Protein AF-0000000078654605 (afdb_homodimer)

Sequence (364 aa):
MDISEKHKMLTGQLYRATCPELQAEQIANKHWMQRYNDSADLLNEQRHAMLVEHFARVGPGAVIRPPFYCDYGYNIEIGANVFINFNCVILDICSVSIGDDCQIGPAVQIYGADHPRDPVVRRSGLESGKPVKIGRNVWIGGGAIILPGVTVGDDAIIGAGSVVTRDVPAGATVMGNPARAQMDISEKHKMLTGQLYRATCPELQAEQIANKHWMQRYNDSADLLNEQRHAMLVEHFARVGPGAVIRPPFYCDYGYNIEIGANVFINFNCVILDICSVSIGDDCQIGPAVQIYGADHPRDPVVRRSGLESGKPVKIGRNVWIGGGAIILPGVTVGDDAIIGAGSVVTRDVPAGATVMGNPARAQ

Radius of gyration: 20.76 Å; Cα contacts (8 Å, |Δi|>4): 998; chains: 2; bounding box: 46×70×50 Å

Foldseek 3Di:
DPQALLNCLAVFHWHACPPPVNVVLQVVQVVLLVVLQPPPVDDQVVSQVSLCVFECEEADQEGADDDEEERHRPQEYEYHNEYHYYQEYEHCSYHEYAYEQEYHEYNEYEYQKAADPPPVRRVVRIIGGAYEAEYYNEYEAALEYEYTNEYEADCEYEYHNEYDDHYHYHNFYWYDDPTDTD/DPQALLNCLAVFHWHACPDPVNVVQQVVQVVLLVVLQPVPVDDQVVSQVSLCVFECEEADQEGADDNEEERHRPQEYEYHNEYHYYQEYEHCSYHEYAYEQEYHEAHEYEYQWAADPPPVRRVVRIIGGAYEAEYYNEYEAALEYEYTNEYEADCEYEDHNEYDDHYHYHNFYWYDDPTDTD

InterPro domains:
  IPR001451 Hexapeptide repeat [PF00132] (132-166)
  IPR001451 Hexapeptide repeat [PF14602] (76-105)
  IPR011004 Trimeric LpxA-like superfamily [SSF51161] (5-181)
  IPR018357 Hexapeptide transferase, conserved site [PS00101] (140-168)
  IPR024688 Maltose/galactoside acetyltransferase domain [PF12464] (8-59)
  IPR024688 Maltose/galactoside acetyltransferase domain [SM01266] (6-60)
  IPR051159 Hexapeptide-repeat containing acetyltransferases [PTHR23416] (4-180)

Structure (mmCIF, N/CA/C/O backbone):
data_AF-0000000078654605-model_v1
#
loop_
_entity.id
_entity.type
_entity.pdbx_description
1 polymer 'Nodulation protein L'
#
loop_
_atom_site.group_PDB
_atom_site.id
_atom_site.type_symbol
_atom_site.label_atom_id
_atom_site.label_alt_id
_atom_site.label_comp_id
_atom_site.label_asym_id
_atom_site.label_entity_id
_atom_site.label_seq_id
_atom_site.pdbx_PDB_ins_code
_atom_site.Cartn_x
_atom_site.Cartn_y
_atom_site.Cartn_z
_atom_site.occupancy
_atom_site.B_iso_or_equiv
_atom_site.auth_seq_id
_atom_site.auth_comp_id
_atom_site.auth_asym_id
_atom_site.auth_atom_id
_atom_site.pdbx_PDB_model_num
ATOM 1 N N . MET A 1 1 ? 8.867 40.156 14.641 1 52.12 1 MET A N 1
ATOM 2 C CA . MET A 1 1 ? 9.055 39.594 13.289 1 52.12 1 MET A CA 1
ATOM 3 C C . MET A 1 1 ? 7.984 38.562 12.969 1 52.12 1 MET A C 1
ATOM 5 O O . MET A 1 1 ? 7.625 37.75 13.82 1 52.12 1 MET A O 1
ATOM 9 N N . ASP A 1 2 ? 7.094 38.781 11.906 1 75.25 2 ASP A N 1
ATOM 10 C CA . ASP A 1 2 ? 5.902 38 11.625 1 75.25 2 ASP A CA 1
ATOM 11 C C . ASP A 1 2 ? 6.258 36.531 11.391 1 75.25 2 ASP A C 1
ATOM 13 O O . ASP A 1 2 ? 7.285 36.219 10.773 1 75.25 2 ASP A O 1
ATOM 17 N N . ILE A 1 3 ? 5.781 35.719 12.25 1 90.44 3 ILE A N 1
ATOM 18 C CA . ILE A 1 3 ? 6.055 34.281 12.18 1 90.44 3 ILE A CA 1
ATOM 19 C C . ILE A 1 3 ? 5.758 33.781 10.766 1 90.44 3 ILE A C 1
ATOM 21 O O . ILE A 1 3 ? 4.742 34.156 10.172 1 90.44 3 ILE A O 1
ATOM 25 N N . SER A 1 4 ? 6.719 33.188 10.086 1 95.25 4 SER A N 1
ATOM 26 C CA . SER A 1 4 ? 6.594 32.719 8.711 1 95.25 4 SER A CA 1
ATOM 27 C C . SER A 1 4 ? 5.484 31.688 8.586 1 95.25 4 SER A C 1
ATOM 29 O O . SER A 1 4 ? 5.102 31.047 9.57 1 95.25 4 SER A O 1
ATOM 31 N N . GLU A 1 5 ? 4.883 31.578 7.367 1 96.94 5 GLU A N 1
ATOM 32 C CA . GLU A 1 5 ? 3.887 30.547 7.109 1 96.94 5 GLU A CA 1
ATOM 33 C C . GLU A 1 5 ? 4.449 29.156 7.383 1 96.94 5 GLU A C 1
ATOM 35 O O . GLU A 1 5 ? 3.742 28.281 7.891 1 96.94 5 GLU A O 1
ATOM 40 N N . LYS A 1 6 ? 5.68 28.984 7.055 1 96.88 6 LYS A N 1
ATOM 41 C CA . LYS A 1 6 ? 6.316 27.703 7.324 1 96.88 6 LYS A CA 1
ATOM 42 C C . LYS A 1 6 ? 6.348 27.406 8.82 1 96.88 6 LYS A C 1
ATOM 44 O O . LYS A 1 6 ? 6.086 26.281 9.242 1 96.88 6 LYS A O 1
ATOM 49 N N . HIS A 1 7 ? 6.762 28.344 9.57 1 96.94 7 HIS A N 1
ATOM 50 C CA . HIS A 1 7 ? 6.777 28.156 11.023 1 96.94 7 HIS A CA 1
ATOM 51 C C . HIS A 1 7 ? 5.391 27.797 11.547 1 96.94 7 HIS A C 1
ATOM 53 O O . HIS A 1 7 ? 5.25 26.906 12.391 1 96.94 7 HIS A O 1
ATOM 59 N N . LYS A 1 8 ? 4.391 28.547 11.047 1 97.12 8 LYS A N 1
ATOM 60 C CA . LYS A 1 8 ? 3.016 28.219 11.422 1 97.12 8 LYS A CA 1
ATOM 61 C C . LYS A 1 8 ? 2.67 26.781 11.055 1 97.12 8 LYS A C 1
ATOM 63 O O . LYS A 1 8 ? 2.109 26.047 11.875 1 97.12 8 LYS A O 1
ATOM 68 N N . MET A 1 9 ? 2.986 26.344 9.82 1 97.12 9 MET A N 1
ATOM 69 C CA . MET A 1 9 ? 2.74 24.984 9.336 1 97.12 9 MET A CA 1
ATOM 70 C C . MET A 1 9 ? 3.367 23.953 10.273 1 97.12 9 MET A C 1
ATOM 72 O O . MET A 1 9 ? 2.678 23.062 10.773 1 97.12 9 MET A O 1
ATOM 76 N N . LEU A 1 10 ? 4.621 24.156 10.648 1 96.69 10 LEU A N 1
ATOM 77 C CA . LEU A 1 10 ? 5.406 23.172 11.383 1 96.69 10 LEU A CA 1
ATOM 78 C C . LEU A 1 10 ? 4.934 23.078 12.828 1 96.69 10 LEU A C 1
ATOM 80 O O . LEU A 1 10 ? 5.117 22.031 13.477 1 96.69 10 LEU A O 1
ATOM 84 N N . THR A 1 11 ? 4.285 24.125 13.305 1 96.12 11 THR A N 1
ATOM 85 C CA . THR A 1 11 ? 3.854 24.141 14.695 1 96.12 11 THR A CA 1
ATOM 86 C C . THR A 1 11 ? 2.355 23.875 14.797 1 96.12 11 THR A C 1
ATOM 88 O O . THR A 1 11 ? 1.768 24.016 15.875 1 96.12 11 THR A O 1
ATOM 91 N N . GLY A 1 12 ? 1.718 23.547 13.703 1 96.12 12 GLY A N 1
ATOM 92 C CA . GLY A 1 12 ? 0.328 23.125 13.703 1 96.12 12 GLY A CA 1
ATOM 93 C C . GLY A 1 12 ? -0.653 24.281 13.688 1 96.12 12 GLY A C 1
ATOM 94 O O . GLY A 1 12 ? -1.857 24.078 13.859 1 96.12 12 GLY A O 1
ATOM 95 N N . GLN A 1 13 ? -0.145 25.469 13.555 1 96.44 13 GLN A N 1
ATOM 96 C CA . GLN A 1 13 ? -1.004 26.641 13.438 1 96.44 13 GLN A CA 1
ATOM 97 C C . GLN A 1 13 ? -1.609 26.734 12.039 1 96.44 13 GLN A C 1
ATOM 99 O O . GLN A 1 13 ? -1.126 26.094 11.102 1 96.44 13 GLN A O 1
ATOM 104 N N . LEU A 1 14 ? -2.693 27.562 11.977 1 97.25 14 LEU A N 1
ATOM 105 C CA . LEU A 1 14 ? -3.242 27.844 10.648 1 97.25 14 LEU A CA 1
ATOM 106 C C . LEU A 1 14 ? -2.209 28.547 9.773 1 97.25 14 LEU A C 1
ATOM 108 O O . LEU A 1 14 ? -1.525 29.469 10.219 1 97.25 14 LEU A O 1
ATOM 112 N N . TYR A 1 15 ? -2.053 28.141 8.562 1 97.38 15 TYR A N 1
ATOM 113 C CA . TYR A 1 15 ? -1.061 28.672 7.645 1 97.38 15 TYR A CA 1
ATOM 114 C C . TYR A 1 15 ? -1.606 28.734 6.223 1 97.38 15 TYR A C 1
ATOM 116 O O . TYR A 1 15 ? -2.643 28.125 5.926 1 97.38 15 TYR A O 1
ATOM 124 N N . ARG A 1 16 ? -1.01 29.516 5.391 1 96.94 16 ARG A N 1
ATOM 125 C CA . ARG A 1 16 ? -1.331 29.594 3.967 1 96.94 16 ARG A CA 1
ATOM 126 C C . ARG A 1 16 ? -0.31 28.828 3.131 1 96.94 16 ARG A C 1
ATOM 128 O O . ARG A 1 16 ? 0.831 29.281 2.98 1 96.94 16 ARG A O 1
ATOM 135 N N . ALA A 1 17 ? -0.756 27.766 2.514 1 95.62 17 ALA A N 1
ATOM 136 C CA . ALA A 1 17 ? 0.127 26.891 1.761 1 95.62 17 ALA A CA 1
ATOM 137 C C . ALA A 1 17 ? 0.568 27.531 0.451 1 95.62 17 ALA A C 1
ATOM 139 O O . ALA A 1 17 ? 1.529 27.078 -0.178 1 95.62 17 ALA A O 1
ATOM 140 N N . THR A 1 18 ? -0.056 28.547 0.037 1 96.19 18 THR A N 1
ATOM 141 C CA . THR A 1 18 ? 0.189 29.141 -1.267 1 96.19 18 THR A CA 1
ATOM 142 C C . THR A 1 18 ? 1.311 30.172 -1.18 1 96.19 18 THR A C 1
ATOM 144 O O . THR A 1 18 ? 1.661 30.812 -2.18 1 96.19 18 THR A O 1
ATOM 147 N N . CYS A 1 19 ? 1.866 30.453 0.047 1 95.75 19 CYS A N 1
ATOM 148 C CA . CYS A 1 19 ? 2.971 31.391 0.141 1 95.75 19 CYS A CA 1
ATOM 149 C C . CYS A 1 19 ? 4.152 30.938 -0.708 1 95.75 19 CYS A C 1
ATOM 151 O O . CYS A 1 19 ? 4.375 29.75 -0.879 1 95.75 19 CYS A O 1
ATOM 153 N N . PRO A 1 20 ? 4.918 31.828 -1.236 1 97.12 20 PRO A N 1
ATOM 154 C CA . PRO A 1 20 ? 5.988 31.5 -2.18 1 97.12 20 PRO A CA 1
ATOM 155 C C . PRO A 1 20 ? 6.988 30.5 -1.617 1 97.12 20 PRO A C 1
ATOM 157 O O . PRO A 1 20 ? 7.438 29.594 -2.338 1 97.12 20 PRO A O 1
ATOM 160 N N . GLU A 1 21 ? 7.305 30.656 -0.367 1 97.06 21 GLU A N 1
ATOM 161 C CA . GLU A 1 21 ? 8.273 29.75 0.252 1 97.06 21 GLU A CA 1
ATOM 162 C C . GLU A 1 21 ? 7.785 28.297 0.202 1 97.06 21 GLU A C 1
ATOM 164 O O . GLU A 1 21 ? 8.508 27.406 -0.257 1 97.06 21 GLU A O 1
ATOM 169 N N . LEU A 1 22 ? 6.629 28.047 0.659 1 97.62 22 LEU A N 1
ATOM 170 C CA . LEU A 1 22 ? 6.082 26.703 0.704 1 97.62 22 LEU A CA 1
ATOM 171 C C . LEU A 1 22 ? 5.828 26.172 -0.704 1 97.62 22 LEU A C 1
ATOM 173 O O . LEU A 1 22 ? 6.008 24.984 -0.965 1 97.62 22 LEU A O 1
ATOM 177 N N . GLN A 1 23 ? 5.398 27 -1.634 1 97.75 23 GLN A N 1
ATOM 178 C CA . GLN A 1 23 ? 5.219 26.594 -3.021 1 97.75 23 GLN A CA 1
ATOM 179 C C . GLN A 1 23 ? 6.539 26.125 -3.631 1 97.75 23 GLN A C 1
ATOM 181 O O . GLN A 1 23 ? 6.582 25.125 -4.348 1 97.75 23 GLN A O 1
ATOM 186 N N . ALA A 1 24 ? 7.574 26.906 -3.387 1 98.19 24 ALA A N 1
ATOM 187 C CA . ALA A 1 24 ? 8.891 26.531 -3.891 1 98.19 24 ALA A CA 1
ATOM 188 C C . ALA A 1 24 ? 9.328 25.172 -3.34 1 98.19 24 ALA A C 1
ATOM 190 O O . ALA A 1 24 ? 9.914 24.359 -4.062 1 98.19 24 ALA A O 1
ATOM 191 N N . GLU A 1 25 ? 9.102 24.922 -2.082 1 98.06 25 GLU A N 1
ATOM 192 C CA . GLU A 1 25 ? 9.484 23.672 -1.442 1 98.06 25 GLU A CA 1
ATOM 193 C C . GLU A 1 25 ? 8.664 22.5 -1.988 1 98.06 25 GLU A C 1
ATOM 195 O O . GLU A 1 25 ? 9.18 21.391 -2.145 1 98.06 25 GLU A O 1
ATOM 200 N N . GLN A 1 26 ? 7.41 22.719 -2.316 1 97.81 26 GLN A N 1
ATOM 201 C CA . GLN A 1 26 ? 6.566 21.688 -2.916 1 97.81 26 GLN A CA 1
ATOM 202 C C . GLN A 1 26 ? 7.027 21.359 -4.332 1 97.81 26 GLN A C 1
ATOM 204 O O . GLN A 1 26 ? 6.965 20.203 -4.758 1 97.81 26 GLN A O 1
ATOM 209 N N . ILE A 1 27 ? 7.41 22.344 -5.094 1 98.06 27 ILE A N 1
ATOM 210 C CA . ILE A 1 27 ? 7.941 22.125 -6.434 1 98.06 27 ILE A CA 1
ATOM 211 C C . ILE A 1 27 ? 9.211 21.281 -6.352 1 98.06 27 ILE A C 1
ATOM 213 O O . ILE A 1 27 ? 9.383 20.328 -7.125 1 98.06 27 ILE A O 1
ATOM 217 N N . ALA A 1 28 ? 10.078 21.656 -5.398 1 98.12 28 ALA A N 1
ATOM 218 C CA . ALA A 1 28 ? 11.297 20.859 -5.195 1 98.12 28 ALA A CA 1
ATOM 219 C C . ALA A 1 28 ? 10.961 19.406 -4.863 1 98.12 28 ALA A C 1
ATOM 221 O O . ALA A 1 28 ? 11.594 18.484 -5.371 1 98.12 28 ALA A O 1
ATOM 222 N N . ASN A 1 29 ? 9.992 19.219 -4.016 1 98.5 29 ASN A N 1
ATOM 223 C CA . ASN A 1 29 ? 9.562 17.875 -3.646 1 98.5 29 ASN A CA 1
ATOM 224 C C . ASN A 1 29 ? 9.008 17.125 -4.848 1 98.5 29 ASN A C 1
ATOM 226 O O . ASN A 1 29 ? 9.258 15.922 -4.996 1 98.5 29 ASN A O 1
ATOM 230 N N . LYS A 1 30 ? 8.211 17.812 -5.625 1 98.12 30 LYS A N 1
ATOM 231 C CA . LYS A 1 30 ? 7.66 17.203 -6.824 1 98.12 30 LYS A CA 1
ATOM 232 C C . LYS A 1 30 ? 8.766 16.641 -7.715 1 98.12 30 LYS A C 1
ATOM 234 O O . LYS A 1 30 ? 8.641 15.539 -8.25 1 98.12 30 LYS A O 1
ATOM 239 N N . HIS A 1 31 ? 9.805 17.359 -7.895 1 98.19 31 HIS A N 1
ATOM 240 C CA . HIS A 1 31 ? 10.938 16.922 -8.695 1 98.19 31 HIS A CA 1
ATOM 241 C C . HIS A 1 31 ? 11.609 15.703 -8.078 1 98.19 31 HIS A C 1
ATOM 243 O O . HIS A 1 31 ? 11.977 14.766 -8.789 1 98.19 31 HIS A O 1
ATOM 249 N N . TRP A 1 32 ? 11.734 15.75 -6.812 1 98.31 32 TRP A N 1
ATOM 250 C CA . TRP A 1 32 ? 12.336 14.602 -6.129 1 98.31 32 TRP A CA 1
ATOM 251 C C . TRP A 1 32 ? 11.477 13.359 -6.316 1 98.31 32 TRP A C 1
ATOM 253 O O . TRP A 1 32 ? 12 12.281 -6.621 1 98.31 32 TRP A O 1
ATOM 263 N N . MET A 1 33 ? 10.164 13.484 -6.109 1 98.06 33 MET A N 1
ATOM 264 C CA . MET A 1 33 ? 9.258 12.344 -6.223 1 98.06 33 MET A CA 1
ATOM 265 C C . MET A 1 33 ? 9.305 11.75 -7.625 1 98.06 33 MET A C 1
ATOM 267 O O . MET A 1 33 ? 9.25 10.523 -7.789 1 98.06 33 MET A O 1
ATOM 271 N N . GLN A 1 34 ? 9.352 12.609 -8.562 1 97.25 34 GLN A N 1
ATOM 272 C CA . GLN A 1 34 ? 9.461 12.125 -9.93 1 97.25 34 GLN A CA 1
ATOM 273 C C . GLN A 1 34 ? 10.703 11.258 -10.109 1 97.25 34 GLN A C 1
ATOM 275 O O . GLN A 1 34 ? 10.633 10.164 -10.672 1 97.25 34 GLN A O 1
ATOM 280 N N . ARG A 1 35 ? 11.828 11.734 -9.672 1 96.5 35 ARG A N 1
ATOM 281 C CA . ARG A 1 35 ? 13.07 10.977 -9.758 1 96.5 35 ARG A CA 1
ATOM 282 C C . ARG A 1 35 ? 12.977 9.664 -9 1 96.5 35 ARG A C 1
ATOM 284 O O . ARG A 1 35 ? 13.398 8.617 -9.492 1 96.5 35 ARG A O 1
ATOM 291 N N . TYR A 1 36 ? 12.445 9.766 -7.82 1 97.5 36 TYR A N 1
ATOM 292 C CA . TYR A 1 36 ? 12.336 8.578 -6.977 1 97.5 36 TYR A CA 1
ATOM 293 C C . TYR A 1 36 ? 11.445 7.527 -7.625 1 97.5 36 TYR A C 1
ATOM 295 O O . TYR A 1 36 ? 11.797 6.348 -7.668 1 97.5 36 TYR A O 1
ATOM 303 N N . ASN A 1 37 ? 10.359 7.938 -8.164 1 96 37 ASN A N 1
ATOM 304 C CA . ASN A 1 37 ? 9.367 7.023 -8.727 1 96 37 ASN A CA 1
ATOM 305 C C . ASN A 1 37 ? 9.82 6.48 -10.078 1 96 37 ASN A C 1
ATOM 307 O O . ASN A 1 37 ? 9.281 5.477 -10.555 1 96 37 ASN A O 1
ATOM 311 N N . ASP A 1 38 ? 10.805 7.043 -10.648 1 92 38 ASP A N 1
ATOM 312 C CA . ASP A 1 38 ? 11.359 6.582 -11.922 1 92 38 ASP A CA 1
ATOM 313 C C . ASP A 1 38 ? 12.641 5.777 -11.703 1 92 38 ASP A C 1
ATOM 315 O O . ASP A 1 38 ? 13.367 5.484 -12.656 1 92 38 ASP A O 1
ATOM 319 N N . SER A 1 39 ? 12.898 5.391 -10.508 1 90.94 39 SER A N 1
ATOM 320 C CA . SER A 1 39 ? 14.188 4.797 -10.195 1 90.94 39 SER A CA 1
ATOM 321 C C . SER A 1 39 ? 14.117 3.273 -10.18 1 90.94 39 SER A C 1
ATOM 323 O O . SER A 1 39 ? 14.734 2.623 -9.336 1 90.94 39 SER A O 1
ATOM 325 N N . ALA A 1 40 ? 13.375 2.621 -11.039 1 81.56 40 ALA A N 1
ATOM 326 C CA . ALA A 1 40 ? 13.188 1.173 -11.086 1 81.56 40 ALA A CA 1
ATOM 327 C C . ALA A 1 40 ? 14.516 0.459 -11.312 1 81.56 40 ALA A C 1
ATOM 329 O O . ALA A 1 40 ? 14.711 -0.668 -10.859 1 81.56 40 ALA A O 1
ATOM 330 N N . ASP A 1 41 ? 15.422 1.139 -11.906 1 85.81 41 ASP A N 1
ATOM 331 C CA . ASP A 1 41 ? 16.688 0.517 -12.297 1 85.81 41 ASP A CA 1
ATOM 332 C C . ASP A 1 41 ? 17.703 0.558 -11.156 1 85.81 41 ASP A C 1
ATOM 334 O O . ASP A 1 41 ? 18.734 -0.099 -11.219 1 85.81 41 ASP A O 1
ATOM 338 N N . LEU A 1 42 ? 17.344 1.272 -10.156 1 88.62 42 LEU A N 1
ATOM 339 C CA . LEU A 1 42 ? 18.297 1.415 -9.047 1 88.62 42 LEU A CA 1
ATOM 340 C C . LEU A 1 42 ? 18.109 0.287 -8.039 1 88.62 42 LEU A C 1
ATOM 342 O O . LEU A 1 42 ? 17 -0.184 -7.812 1 88.62 42 LEU A O 1
ATOM 346 N N . LEU A 1 43 ? 19.219 -0.045 -7.457 1 87.75 43 LEU A N 1
ATOM 347 C CA . LEU A 1 43 ? 19.203 -1.006 -6.359 1 87.75 43 LEU A CA 1
ATOM 348 C C . LEU A 1 43 ? 18.672 -0.365 -5.086 1 87.75 43 LEU A C 1
ATOM 350 O O . LEU A 1 43 ? 18.625 0.862 -4.973 1 87.75 43 LEU A O 1
ATOM 354 N N . ASN A 1 44 ? 18.328 -1.223 -4.125 1 89.12 44 ASN A N 1
ATOM 355 C CA . ASN A 1 44 ? 17.75 -0.751 -2.869 1 89.12 44 ASN A CA 1
ATOM 356 C C . ASN A 1 44 ? 18.688 0.228 -2.16 1 89.12 44 ASN A C 1
ATOM 358 O O . ASN A 1 44 ? 18.234 1.23 -1.605 1 89.12 44 ASN A O 1
ATOM 362 N N . GLU A 1 45 ? 19.906 -0.052 -2.197 1 90.31 45 GLU A N 1
ATOM 363 C CA . GLU A 1 45 ? 20.891 0.805 -1.524 1 90.31 45 GLU A CA 1
ATOM 364 C C . GLU A 1 45 ? 20.906 2.201 -2.137 1 90.31 45 GLU A C 1
ATOM 366 O O . GLU A 1 45 ? 21 3.199 -1.42 1 90.31 45 GLU A O 1
ATOM 371 N N . GLN A 1 46 ? 20.828 2.26 -3.443 1 93.31 46 GLN A N 1
ATOM 372 C CA . GLN A 1 46 ? 20.812 3.543 -4.137 1 93.31 46 GLN A CA 1
ATOM 373 C C . GLN A 1 46 ? 19.516 4.301 -3.846 1 93.31 46 GLN A C 1
ATOM 375 O O . GLN A 1 46 ? 19.531 5.512 -3.627 1 93.31 46 GLN A O 1
ATOM 380 N N . ARG A 1 47 ? 18.469 3.623 -3.84 1 95.19 47 ARG A N 1
ATOM 381 C CA . ARG A 1 47 ? 17.188 4.254 -3.5 1 95.19 47 ARG A CA 1
ATOM 382 C C . ARG A 1 47 ? 17.188 4.727 -2.049 1 95.19 47 ARG A C 1
ATOM 384 O O . ARG A 1 47 ? 16.641 5.781 -1.737 1 95.19 47 ARG A O 1
ATOM 391 N N . HIS A 1 48 ? 17.812 3.951 -1.207 1 97.56 48 HIS A N 1
ATOM 392 C CA . HIS A 1 48 ? 17.953 4.348 0.19 1 97.56 48 HIS A CA 1
ATOM 393 C C . HIS A 1 48 ? 18.703 5.668 0.319 1 97.56 48 HIS A C 1
ATOM 395 O O . HIS A 1 48 ? 18.328 6.527 1.113 1 97.56 48 HIS A O 1
ATOM 401 N N . ALA A 1 49 ? 19.719 5.848 -0.416 1 97.88 49 ALA A N 1
ATOM 402 C CA . ALA A 1 49 ? 20.5 7.082 -0.392 1 97.88 49 ALA A CA 1
ATOM 403 C C . ALA A 1 49 ? 19.625 8.281 -0.781 1 97.88 49 ALA A C 1
ATOM 405 O O . ALA A 1 49 ? 19.812 9.383 -0.259 1 97.88 49 ALA A O 1
ATOM 406 N N . MET A 1 50 ? 18.703 8.055 -1.743 1 98 50 MET A N 1
ATOM 407 C CA . MET A 1 50 ? 17.781 9.117 -2.133 1 98 50 MET A CA 1
ATOM 408 C C . MET A 1 50 ? 16.891 9.516 -0.965 1 98 50 MET A C 1
ATOM 410 O O . MET A 1 50 ? 16.594 10.695 -0.782 1 98 50 MET A O 1
ATOM 414 N N . LEU A 1 51 ? 16.438 8.531 -0.202 1 98.5 51 LEU A N 1
ATOM 415 C CA . LEU A 1 51 ? 15.609 8.797 0.975 1 98.5 51 LEU A CA 1
ATOM 416 C C . LEU A 1 51 ? 16.391 9.609 2.006 1 98.5 51 LEU A C 1
ATOM 418 O O . LEU A 1 51 ? 15.875 10.594 2.549 1 98.5 51 LEU A O 1
ATOM 422 N N . VAL A 1 52 ? 17.625 9.188 2.277 1 98.56 52 VAL A N 1
ATOM 423 C CA . VAL A 1 52 ? 18.484 9.844 3.254 1 98.56 52 VAL A CA 1
ATOM 424 C C . VAL A 1 52 ? 18.688 11.305 2.855 1 98.56 52 VAL A C 1
ATOM 426 O O . VAL A 1 52 ? 18.688 12.195 3.709 1 98.56 52 VAL A O 1
ATOM 429 N N . GLU A 1 53 ? 18.812 11.578 1.617 1 97.62 53 GLU A N 1
ATOM 430 C CA . GLU A 1 53 ? 19.047 12.914 1.091 1 97.62 53 GLU A CA 1
ATOM 431 C C . GLU A 1 53 ? 17.828 13.812 1.29 1 97.62 53 GLU A C 1
ATOM 433 O O . GLU A 1 53 ? 17.969 15.023 1.481 1 97.62 53 GLU A O 1
ATOM 438 N N . HIS A 1 54 ? 16.656 13.242 1.347 1 98.38 54 HIS A N 1
ATOM 439 C CA . HIS A 1 54 ? 15.461 14.039 1.166 1 98.38 54 HIS A CA 1
ATOM 440 C C . HIS A 1 54 ? 14.648 14.109 2.453 1 98.38 54 HIS A C 1
ATOM 442 O O . HIS A 1 54 ? 14 15.125 2.732 1 98.38 54 HIS A O 1
ATOM 448 N N . PHE A 1 55 ? 14.633 13.047 3.25 1 98.81 55 PHE A N 1
ATOM 449 C CA . PHE A 1 55 ? 13.82 12.992 4.465 1 98.81 55 PHE A CA 1
ATOM 450 C C . PHE A 1 55 ? 14.594 13.555 5.652 1 98.81 55 PHE A C 1
ATOM 452 O O . PHE A 1 55 ? 15.797 13.805 5.555 1 98.81 55 PHE A O 1
ATOM 459 N N . ALA A 1 56 ? 13.852 13.875 6.758 1 98.62 56 ALA A N 1
ATOM 460 C CA . ALA A 1 56 ? 14.477 14.422 7.965 1 98.62 56 ALA A CA 1
ATOM 461 C C . ALA A 1 56 ? 15.484 13.43 8.555 1 98.62 56 ALA A C 1
ATOM 463 O O . ALA A 1 56 ? 16.578 13.82 8.953 1 98.62 56 ALA A O 1
ATOM 464 N N . ARG A 1 57 ? 15.109 12.188 8.633 1 98.56 57 ARG A N 1
ATOM 465 C CA . ARG A 1 57 ? 15.938 11.102 9.133 1 98.56 57 ARG A CA 1
ATOM 466 C C . ARG A 1 57 ? 15.508 9.766 8.539 1 98.56 57 ARG A C 1
ATOM 468 O O . ARG A 1 57 ? 14.312 9.484 8.43 1 98.56 57 ARG A O 1
ATOM 475 N N . VAL A 1 58 ? 16.516 8.992 8.172 1 98.81 58 VAL A N 1
ATOM 476 C CA . VAL A 1 58 ? 16.266 7.652 7.656 1 98.81 58 VAL A CA 1
ATOM 477 C C . VAL A 1 58 ? 17.266 6.668 8.273 1 98.81 58 VAL A C 1
ATOM 479 O O . VAL A 1 58 ? 18.469 6.859 8.18 1 98.81 58 VAL A O 1
ATOM 482 N N . GLY A 1 59 ? 16.719 5.672 8.945 1 98.69 59 GLY A N 1
ATOM 483 C CA . GLY A 1 59 ? 17.562 4.637 9.523 1 98.69 59 GLY A CA 1
ATOM 484 C C . GLY A 1 59 ? 18.078 3.65 8.492 1 98.69 59 GLY A C 1
ATOM 485 O O . GLY A 1 59 ? 17.578 3.586 7.371 1 98.69 59 GLY A O 1
ATOM 486 N N . PRO A 1 60 ? 19.109 2.875 8.844 1 98.19 60 PRO A N 1
ATOM 487 C CA . PRO A 1 60 ? 19.656 1.883 7.914 1 98.19 60 PRO A CA 1
ATOM 488 C C . PRO A 1 60 ? 18.641 0.812 7.531 1 98.19 60 PRO A C 1
ATOM 490 O O . PRO A 1 60 ? 17.797 0.431 8.352 1 98.19 60 PRO A O 1
ATOM 493 N N . GLY A 1 61 ? 18.688 0.381 6.273 1 96.44 61 GLY A N 1
ATOM 494 C CA . GLY A 1 61 ? 17.891 -0.75 5.832 1 96.44 61 GLY A CA 1
ATOM 495 C C . GLY A 1 61 ? 16.469 -0.37 5.473 1 96.44 61 GLY A C 1
ATOM 496 O O . GLY A 1 61 ? 15.68 -1.218 5.047 1 96.44 61 GLY A O 1
ATOM 497 N N . ALA A 1 62 ? 16.094 0.88 5.641 1 98 62 ALA A N 1
ATOM 498 C CA . ALA A 1 62 ? 14.742 1.318 5.27 1 98 62 ALA A CA 1
ATOM 499 C C . ALA A 1 62 ? 14.539 1.236 3.762 1 98 62 ALA A C 1
ATOM 501 O O . ALA A 1 62 ? 15.43 1.582 2.986 1 98 62 ALA A O 1
ATOM 502 N N . VAL A 1 63 ? 13.375 0.731 3.396 1 97.31 63 VAL A N 1
ATOM 503 C CA . VAL A 1 63 ? 13.023 0.578 1.989 1 97.31 63 VAL A CA 1
ATOM 504 C C . VAL A 1 63 ? 11.625 1.137 1.745 1 97.31 63 VAL A C 1
ATOM 506 O O . VAL A 1 63 ? 10.688 0.846 2.5 1 97.31 63 VAL A O 1
ATOM 509 N N . ILE A 1 64 ? 11.469 1.956 0.747 1 98.06 64 ILE A N 1
ATOM 510 C CA . ILE A 1 64 ? 10.172 2.379 0.223 1 98.06 64 ILE A CA 1
ATOM 511 C C . ILE A 1 64 ? 10.047 1.957 -1.239 1 98.06 64 ILE A C 1
ATOM 513 O O . ILE A 1 64 ? 10.852 2.354 -2.08 1 98.06 64 ILE A O 1
ATOM 517 N N . ARG A 1 65 ? 9.047 1.139 -1.546 1 97 65 ARG A N 1
ATOM 518 C CA . ARG A 1 65 ? 8.797 0.757 -2.932 1 97 65 ARG A CA 1
ATOM 519 C C . ARG A 1 65 ? 8.039 1.854 -3.676 1 97 65 ARG A C 1
ATOM 521 O O . ARG A 1 65 ? 7.023 2.352 -3.191 1 97 65 ARG A O 1
ATOM 528 N N . PRO A 1 66 ? 8.602 2.182 -4.832 1 96.44 66 PRO A N 1
ATOM 529 C CA . PRO A 1 66 ? 7.855 3.146 -5.637 1 96.44 66 PRO A CA 1
ATOM 530 C C . PRO A 1 66 ? 6.59 2.549 -6.254 1 96.44 66 PRO A C 1
ATOM 532 O O . PRO A 1 66 ? 6.52 1.337 -6.469 1 96.44 66 PRO A O 1
ATOM 535 N N . PRO A 1 67 ? 5.484 3.385 -6.594 1 96.88 67 PRO A N 1
ATOM 536 C CA . PRO A 1 67 ? 5.523 4.832 -6.387 1 96.88 67 PRO A CA 1
ATOM 537 C C . PRO A 1 67 ? 5.223 5.234 -4.945 1 96.88 67 PRO A C 1
ATOM 539 O O . PRO A 1 67 ? 4.594 4.473 -4.207 1 96.88 67 PRO A O 1
ATOM 542 N N . PHE A 1 68 ? 5.805 6.359 -4.535 1 98.56 68 PHE A N 1
ATOM 543 C CA . PHE A 1 68 ? 5.633 6.98 -3.229 1 98.56 68 PHE A CA 1
ATOM 544 C C . PHE A 1 68 ? 5.387 8.477 -3.369 1 98.56 68 PHE A C 1
ATOM 546 O O . PHE A 1 68 ? 5.992 9.133 -4.215 1 98.56 68 PHE A O 1
ATOM 553 N N . TYR A 1 69 ? 4.461 9.008 -2.447 1 98.81 69 TYR A N 1
ATOM 554 C CA . TYR A 1 69 ? 4.105 10.414 -2.549 1 98.81 69 TYR A CA 1
ATOM 555 C C . TYR A 1 69 ? 4.121 11.086 -1.178 1 98.81 69 TYR A C 1
ATOM 557 O O . TYR A 1 69 ? 3.709 10.484 -0.183 1 98.81 69 TYR A O 1
ATOM 565 N N . CYS A 1 70 ? 4.566 12.312 -1.128 1 98.81 70 CYS A N 1
ATOM 566 C CA . CYS A 1 70 ? 4.539 13.125 0.085 1 98.81 70 CYS A CA 1
ATOM 567 C C . CYS A 1 70 ? 4.465 14.609 -0.251 1 98.81 70 CYS A C 1
ATOM 569 O O . CYS A 1 70 ? 4.566 14.984 -1.418 1 98.81 70 CYS A O 1
ATOM 571 N N . ASP A 1 71 ? 4.289 15.484 0.705 1 98.25 71 ASP A N 1
ATOM 572 C CA . ASP A 1 71 ? 4.141 16.922 0.48 1 98.25 71 ASP A CA 1
ATOM 573 C C . ASP A 1 71 ? 5.5 17.609 0.387 1 98.25 71 ASP A C 1
ATOM 575 O O . ASP A 1 71 ? 5.699 18.5 -0.443 1 98.25 71 ASP A O 1
ATOM 579 N N . TYR A 1 72 ? 6.406 17.219 1.348 1 98.38 72 TYR A N 1
ATOM 580 C CA . TYR A 1 72 ? 7.656 17.953 1.439 1 98.38 72 TYR A CA 1
ATOM 581 C C . TYR A 1 72 ? 8.844 17.016 1.565 1 98.38 72 TYR A C 1
ATOM 583 O O . TYR A 1 72 ? 9.93 17.281 1.039 1 98.38 72 TYR A O 1
ATOM 591 N N . GLY A 1 73 ? 8.672 15.969 2.318 1 98.62 73 GLY A N 1
ATOM 592 C CA . GLY A 1 73 ? 9.75 15.023 2.566 1 98.62 73 GLY A CA 1
ATOM 593 C C . GLY A 1 73 ? 10.531 15.328 3.828 1 98.62 73 GLY A C 1
ATOM 594 O O . GLY A 1 73 ? 10.75 14.445 4.66 1 98.62 73 GLY A O 1
ATOM 595 N N . TYR A 1 74 ? 10.867 16.562 4.094 1 98.31 74 TYR A N 1
ATOM 596 C CA . TYR A 1 74 ? 11.805 16.938 5.148 1 98.31 74 TYR A CA 1
ATOM 597 C C . TYR A 1 74 ? 11.133 16.891 6.516 1 98.31 74 TYR A C 1
ATOM 599 O O . TYR A 1 74 ? 11.781 17.109 7.539 1 98.31 74 TYR A O 1
ATOM 607 N N . ASN A 1 75 ? 9.859 16.578 6.602 1 98.56 75 ASN A N 1
ATOM 608 C CA . ASN A 1 75 ? 9.188 16.391 7.883 1 98.56 75 ASN A CA 1
ATOM 609 C C . ASN A 1 75 ? 8.977 14.922 8.211 1 98.56 75 ASN A C 1
ATOM 611 O O . ASN A 1 75 ? 8.344 14.586 9.203 1 98.56 75 ASN A O 1
ATOM 615 N N . ILE A 1 76 ? 9.5 14.016 7.41 1 98.88 76 ILE A N 1
ATOM 616 C CA . ILE A 1 76 ? 9.328 12.578 7.586 1 98.88 76 ILE A CA 1
ATOM 617 C C . ILE A 1 76 ? 10.586 11.984 8.227 1 98.88 76 ILE A C 1
ATOM 619 O O . ILE A 1 76 ? 11.703 12.219 7.754 1 98.88 76 ILE A O 1
ATOM 623 N N . GLU A 1 77 ? 10.414 11.305 9.32 1 98.88 77 GLU A N 1
ATOM 624 C CA . GLU A 1 77 ? 11.445 10.5 9.961 1 98.88 77 GLU A CA 1
ATOM 625 C C . GLU A 1 77 ? 11.109 9.016 9.898 1 98.88 77 GLU A C 1
ATOM 627 O O . GLU A 1 77 ? 10.031 8.602 10.344 1 98.88 77 GLU A O 1
ATOM 632 N N . ILE A 1 78 ? 12 8.25 9.391 1 98.69 78 ILE A N 1
ATOM 633 C CA . ILE A 1 78 ? 11.82 6.809 9.281 1 98.69 78 ILE A CA 1
ATOM 634 C C . ILE A 1 78 ? 12.945 6.086 10.016 1 98.69 78 ILE A C 1
ATOM 636 O O . ILE A 1 78 ? 14.117 6.422 9.859 1 98.69 78 ILE A O 1
ATOM 640 N N . GLY A 1 79 ? 12.594 5.098 10.844 1 98.75 79 GLY A N 1
ATOM 641 C CA . GLY A 1 79 ? 13.562 4.316 11.594 1 98.75 79 GLY A CA 1
ATOM 642 C C . GLY A 1 79 ? 14.266 3.264 10.758 1 98.75 79 GLY A C 1
ATOM 643 O O . GLY A 1 79 ? 14.078 3.209 9.539 1 98.75 79 GLY A O 1
ATOM 644 N N . ALA A 1 80 ? 15.102 2.432 11.445 1 98.62 80 ALA A N 1
ATOM 645 C CA . ALA A 1 80 ? 15.859 1.359 10.805 1 98.62 80 ALA A CA 1
ATOM 646 C C . ALA A 1 80 ? 14.938 0.218 10.383 1 98.62 80 ALA A C 1
ATOM 648 O O . ALA A 1 80 ? 13.992 -0.123 11.094 1 98.62 80 ALA A O 1
ATOM 649 N N . ASN A 1 81 ? 15.164 -0.371 9.203 1 97.75 81 ASN A N 1
ATOM 650 C CA . ASN A 1 81 ? 14.531 -1.592 8.711 1 97.75 81 ASN A CA 1
ATOM 651 C C . ASN A 1 81 ? 13.023 -1.415 8.539 1 97.75 81 ASN A C 1
ATOM 653 O O . ASN A 1 81 ? 12.258 -2.352 8.766 1 97.75 81 ASN A O 1
ATOM 657 N N . VAL A 1 82 ? 12.648 -0.194 8.266 1 98.56 82 VAL A N 1
ATOM 658 C CA . VAL A 1 82 ? 11.258 0.064 7.91 1 98.56 82 VAL A CA 1
ATOM 659 C C . VAL A 1 82 ? 11.016 -0.301 6.445 1 98.56 82 VAL A C 1
ATOM 661 O O . VAL A 1 82 ? 11.844 0.002 5.582 1 98.56 82 VAL A O 1
ATOM 664 N N . PHE A 1 83 ? 9.93 -0.988 6.258 1 98.31 83 PHE A N 1
ATOM 665 C CA . PHE A 1 83 ? 9.508 -1.312 4.898 1 98.31 83 PHE A CA 1
ATOM 666 C C . PHE A 1 83 ? 8.172 -0.652 4.574 1 98.31 83 PHE A C 1
ATOM 668 O O . PHE A 1 83 ? 7.203 -0.799 5.324 1 98.31 83 PHE A O 1
ATOM 675 N N . ILE A 1 84 ? 8.109 0.13 3.465 1 98.69 84 ILE A N 1
ATOM 676 C CA . ILE A 1 84 ? 6.891 0.751 2.963 1 98.69 84 ILE A CA 1
ATOM 677 C C . ILE A 1 84 ? 6.621 0.275 1.538 1 98.69 84 ILE A C 1
ATOM 679 O O . ILE A 1 84 ? 7.441 0.476 0.642 1 98.69 84 ILE A O 1
ATOM 683 N N . ASN A 1 85 ? 5.438 -0.346 1.316 1 98.5 85 ASN A N 1
ATOM 684 C CA . ASN A 1 85 ? 5.082 -0.991 0.057 1 98.5 85 ASN A CA 1
ATOM 685 C C . ASN A 1 85 ? 4.559 0.019 -0.962 1 98.5 85 ASN A C 1
ATOM 687 O O . ASN A 1 85 ? 4.746 1.226 -0.798 1 98.5 85 ASN A O 1
ATOM 691 N N . PHE A 1 86 ? 3.992 -0.42 -2.047 1 98.19 86 PHE A N 1
ATOM 692 C CA . PHE A 1 86 ? 3.617 0.363 -3.219 1 98.19 86 PHE A CA 1
ATOM 693 C C . PHE A 1 86 ? 2.549 1.391 -2.863 1 98.19 86 PHE A C 1
ATOM 695 O O . PHE A 1 86 ? 1.685 1.131 -2.023 1 98.19 86 PHE A O 1
ATOM 702 N N . ASN A 1 87 ? 2.533 2.531 -3.592 1 98.44 87 ASN A N 1
ATOM 703 C CA . ASN A 1 87 ? 1.419 3.467 -3.699 1 98.44 87 ASN A CA 1
ATOM 704 C C . ASN A 1 87 ? 1.082 4.094 -2.35 1 98.44 87 ASN A C 1
ATOM 706 O O . ASN A 1 87 ? -0.084 4.367 -2.061 1 98.44 87 ASN A O 1
ATOM 710 N N . CYS A 1 88 ? 2.051 4.277 -1.516 1 98.88 88 CYS A N 1
ATOM 711 C CA . CYS A 1 88 ? 1.79 4.902 -0.224 1 98.88 88 CYS A CA 1
ATOM 712 C C . CYS A 1 88 ? 1.908 6.418 -0.319 1 98.88 88 CYS A C 1
ATOM 714 O O . CYS A 1 88 ? 2.598 6.938 -1.197 1 98.88 88 CYS A O 1
ATOM 716 N N . VAL A 1 89 ? 1.142 7.109 0.581 1 98.88 89 VAL A N 1
ATOM 717 C CA . VAL A 1 89 ? 1.122 8.562 0.67 1 98.88 89 VAL A CA 1
ATOM 718 C C . VAL A 1 89 ? 1.378 9 2.111 1 98.88 89 VAL A C 1
ATOM 720 O O . VAL A 1 89 ? 0.744 8.492 3.041 1 98.88 89 VAL A O 1
ATOM 723 N N . ILE A 1 90 ? 2.348 9.914 2.326 1 98.94 90 ILE A N 1
ATOM 724 C CA . ILE A 1 90 ? 2.537 10.586 3.605 1 98.94 90 ILE A CA 1
ATOM 725 C C . ILE A 1 90 ? 2.406 12.094 3.418 1 98.94 90 ILE A C 1
ATOM 727 O O . ILE A 1 90 ? 3.27 12.727 2.807 1 98.94 90 ILE A O 1
ATOM 731 N N . LEU A 1 91 ? 1.297 12.68 3.898 1 98.69 91 LEU A N 1
ATOM 732 C CA . LEU A 1 91 ? 1.165 14.133 3.898 1 98.69 91 LEU A CA 1
ATOM 733 C C . LEU A 1 91 ? 1.854 14.742 5.117 1 98.69 91 LEU A C 1
ATOM 735 O O . LEU A 1 91 ? 1.259 14.828 6.191 1 98.69 91 LEU A O 1
ATOM 739 N N . ASP A 1 92 ? 3.051 15.211 4.93 1 98.38 92 ASP A N 1
ATOM 740 C CA . ASP A 1 92 ? 3.947 15.562 6.027 1 98.38 92 ASP A CA 1
ATOM 741 C C . ASP A 1 92 ? 3.918 17.062 6.301 1 98.38 92 ASP A C 1
ATOM 743 O O . ASP A 1 92 ? 4.969 17.703 6.379 1 98.38 92 ASP A O 1
ATOM 747 N N . ILE A 1 93 ? 2.699 17.766 6.488 1 95 93 ILE A N 1
ATOM 748 C CA . ILE A 1 93 ? 2.537 19.156 6.906 1 95 93 ILE A CA 1
ATOM 749 C C . ILE A 1 93 ? 3.131 19.344 8.297 1 95 93 ILE A C 1
ATOM 751 O O . ILE A 1 93 ? 3.746 20.375 8.586 1 95 93 ILE A O 1
ATOM 755 N N . CYS A 1 94 ? 3.025 18.594 9.25 1 95.75 94 CYS A N 1
ATOM 756 C CA . CYS A 1 94 ? 3.723 18.406 10.523 1 95.75 94 CYS A CA 1
ATOM 757 C C . CYS A 1 94 ? 4.617 17.172 10.477 1 95.75 94 CYS A C 1
ATOM 759 O O . CYS A 1 94 ? 4.852 16.609 9.398 1 95.75 94 CYS A O 1
ATOM 761 N N . SER A 1 95 ? 5.215 16.922 11.695 1 97.88 95 SER A N 1
ATOM 762 C CA . SER A 1 95 ? 6.145 15.797 11.742 1 97.88 95 SER A CA 1
ATOM 763 C C . SER A 1 95 ? 5.402 14.469 11.664 1 97.88 95 SER A C 1
ATOM 765 O O . SER A 1 95 ? 4.34 14.305 12.266 1 97.88 95 SER A O 1
ATOM 767 N N . VAL A 1 96 ? 5.91 13.57 10.797 1 98.81 96 VAL A N 1
ATOM 768 C CA . VAL A 1 96 ? 5.492 12.172 10.758 1 98.81 96 VAL A CA 1
ATOM 769 C C . VAL A 1 96 ? 6.684 11.273 11.086 1 98.81 96 VAL A C 1
ATOM 771 O O . VAL A 1 96 ? 7.684 11.273 10.367 1 98.81 96 VAL A O 1
ATOM 774 N N . SER A 1 97 ? 6.574 10.555 12.18 1 98.88 97 SER A N 1
ATOM 775 C CA . SER A 1 97 ? 7.664 9.68 12.602 1 98.88 97 SER A CA 1
ATOM 776 C C . SER A 1 97 ? 7.227 8.219 12.617 1 98.88 97 SER A C 1
ATOM 778 O O . SER A 1 97 ? 6.145 7.895 13.117 1 98.88 97 SER A O 1
ATOM 780 N N . ILE A 1 98 ? 8.031 7.371 12.016 1 98.94 98 ILE A N 1
ATOM 781 C CA . ILE A 1 98 ? 7.824 5.926 11.977 1 98.94 98 ILE A CA 1
ATOM 782 C C . ILE A 1 98 ? 9.008 5.215 12.625 1 98.94 98 ILE A C 1
ATOM 784 O O . ILE A 1 98 ? 10.148 5.371 12.18 1 98.94 98 ILE A O 1
ATOM 788 N N . GLY A 1 99 ? 8.781 4.41 13.625 1 98.88 99 GLY A N 1
ATOM 789 C CA . GLY A 1 99 ? 9.828 3.748 14.383 1 98.88 99 GLY A CA 1
ATOM 790 C C . GLY A 1 99 ? 10.445 2.574 13.648 1 98.88 99 GLY A C 1
ATOM 791 O O . GLY A 1 99 ? 9.992 2.211 12.562 1 98.88 99 GLY A O 1
ATOM 792 N N . ASP A 1 100 ? 11.484 1.974 14.266 1 98.81 100 ASP A N 1
ATOM 793 C CA . ASP A 1 100 ? 12.258 0.884 13.672 1 98.81 100 ASP A CA 1
ATOM 794 C C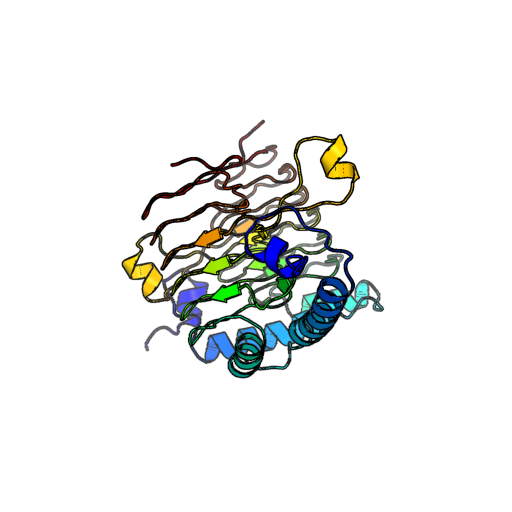 . ASP A 1 100 ? 11.367 -0.327 13.398 1 98.81 100 ASP A C 1
ATOM 796 O O . ASP A 1 100 ? 10.414 -0.585 14.133 1 98.81 100 ASP A O 1
ATOM 800 N N . ASP A 1 101 ? 11.633 -1.03 12.305 1 98.5 101 ASP A N 1
ATOM 801 C CA . ASP A 1 101 ? 11.164 -2.387 12.039 1 98.5 101 ASP A CA 1
ATOM 802 C C . ASP A 1 101 ? 9.68 -2.4 11.695 1 98.5 101 ASP A C 1
ATOM 804 O O . ASP A 1 101 ? 9.016 -3.432 11.82 1 98.5 101 ASP A O 1
ATOM 808 N N . CYS A 1 102 ? 9.141 -1.237 11.344 1 98.81 102 CYS A N 1
ATOM 809 C CA . CYS A 1 102 ? 7.746 -1.193 10.922 1 98.81 102 CYS A CA 1
ATOM 810 C C . CYS A 1 102 ? 7.574 -1.807 9.539 1 98.81 102 CYS A C 1
ATOM 812 O O . CYS A 1 102 ? 8.461 -1.7 8.688 1 98.81 102 CYS A O 1
ATOM 814 N N . GLN A 1 103 ? 6.484 -2.514 9.328 1 98.69 103 GLN A N 1
ATOM 815 C CA . GLN A 1 103 ? 6.039 -3.064 8.055 1 98.69 103 GLN A CA 1
ATOM 816 C C . GLN A 1 103 ? 4.73 -2.42 7.602 1 98.69 103 GLN A C 1
ATOM 818 O O . GLN A 1 103 ? 3.695 -2.58 8.258 1 98.69 103 GLN A O 1
ATOM 823 N N . ILE A 1 104 ? 4.789 -1.716 6.461 1 98.88 104 ILE A N 1
ATOM 824 C CA . ILE A 1 104 ? 3.646 -0.94 5.988 1 98.88 104 ILE A CA 1
ATOM 825 C C . ILE A 1 104 ? 3.213 -1.444 4.613 1 98.88 104 ILE A C 1
ATOM 827 O O . ILE A 1 104 ? 3.984 -1.396 3.654 1 98.88 104 ILE A O 1
ATOM 831 N N . GLY A 1 105 ? 1.986 -1.931 4.496 1 98.75 105 GLY A N 1
ATOM 832 C CA . GLY A 1 105 ? 1.453 -2.512 3.275 1 98.75 105 GLY A CA 1
ATOM 833 C C . GLY A 1 105 ? 1.19 -1.485 2.189 1 98.75 105 GLY A C 1
ATOM 834 O O . GLY A 1 105 ? 1.446 -0.294 2.379 1 98.75 105 GLY A O 1
ATOM 835 N N . PRO A 1 106 ? 0.704 -1.992 1.049 1 98.88 106 PRO A N 1
ATOM 836 C CA . PRO A 1 106 ? 0.488 -1.096 -0.089 1 98.88 106 PRO A CA 1
ATOM 837 C C . PRO A 1 106 ? -0.657 -0.112 0.144 1 98.88 106 PRO A C 1
ATOM 839 O O . PRO A 1 106 ? -1.628 -0.441 0.83 1 98.88 106 PRO A O 1
ATOM 842 N N . ALA A 1 107 ? -0.557 1.075 -0.458 1 98.88 107 ALA A N 1
ATOM 843 C CA . ALA A 1 107 ? -1.614 2.078 -0.544 1 98.88 107 ALA A CA 1
ATOM 844 C C . ALA A 1 107 ? -2.016 2.574 0.842 1 98.88 107 ALA A C 1
ATOM 846 O O . ALA A 1 107 ? -3.146 3.02 1.046 1 98.88 107 ALA A O 1
ATOM 847 N N . VAL A 1 108 ? -1.136 2.424 1.818 1 98.94 108 VAL A N 1
ATOM 848 C CA . VAL A 1 108 ? -1.354 3.047 3.121 1 98.94 108 VAL A CA 1
ATOM 849 C C . VAL A 1 108 ? -1.2 4.562 3.002 1 98.94 108 VAL A C 1
ATOM 851 O O . VAL A 1 108 ? -0.346 5.047 2.258 1 98.94 108 VAL A O 1
ATOM 854 N N . GLN A 1 109 ? -2.076 5.246 3.684 1 98.94 109 GLN A N 1
ATOM 855 C CA . GLN A 1 109 ? -2.027 6.703 3.713 1 98.94 109 GLN A CA 1
ATOM 856 C C . GLN A 1 109 ? -1.885 7.223 5.141 1 98.94 109 GLN A C 1
ATOM 858 O O . GLN A 1 109 ? -2.639 6.82 6.031 1 98.94 109 GLN A O 1
ATOM 863 N N . ILE A 1 110 ? -0.861 8.117 5.395 1 98.94 110 ILE A N 1
ATOM 864 C CA . ILE A 1 110 ? -0.628 8.758 6.68 1 98.94 110 ILE A CA 1
ATOM 865 C C . ILE A 1 110 ? -0.749 10.273 6.527 1 98.94 110 ILE A C 1
ATOM 867 O O . ILE A 1 110 ? 0.043 10.898 5.816 1 98.94 110 ILE A O 1
ATOM 871 N N . TYR A 1 111 ? -1.754 10.852 7.227 1 98.56 111 TYR A N 1
ATOM 872 C CA . TYR A 1 111 ? -2.043 12.266 7.047 1 98.56 111 TYR A CA 1
ATOM 873 C C . TYR A 1 111 ? -1.579 13.078 8.25 1 98.56 111 TYR A C 1
ATOM 875 O O . TYR A 1 111 ? -2.012 12.828 9.383 1 98.56 111 TYR A O 1
ATOM 883 N N . GLY A 1 112 ? -0.719 14.047 7.961 1 97.88 112 GLY A N 1
ATOM 884 C CA . GLY A 1 112 ? -0.442 15.094 8.93 1 97.88 112 GLY A CA 1
ATOM 885 C C . GLY A 1 112 ? -1.228 16.375 8.672 1 97.88 112 GLY A C 1
ATOM 886 O O . GLY A 1 112 ? -1.245 17.281 9.5 1 97.88 112 GLY A O 1
ATOM 887 N N . ALA A 1 113 ? -1.826 16.453 7.547 1 97.75 113 ALA A N 1
ATOM 888 C CA . ALA A 1 113 ? -2.551 17.641 7.09 1 97.75 113 ALA A CA 1
ATOM 889 C C . ALA A 1 113 ? -4.004 17.594 7.551 1 97.75 113 ALA A C 1
ATOM 891 O O . ALA A 1 113 ? -4.621 16.531 7.602 1 97.75 113 ALA A O 1
ATOM 892 N N . ASP A 1 114 ? -4.516 18.734 7.855 1 96.75 114 ASP A N 1
ATOM 893 C CA . ASP A 1 114 ? -5.918 18.891 8.219 1 96.75 114 ASP A CA 1
ATOM 894 C C . ASP A 1 114 ? -6.473 20.219 7.723 1 96.75 114 ASP A C 1
ATOM 896 O O . ASP A 1 114 ? -5.719 21.078 7.254 1 96.75 114 ASP A O 1
ATOM 900 N N . HIS A 1 115 ? -7.73 20.328 7.617 1 97.12 115 HIS A N 1
ATOM 901 C CA . HIS A 1 115 ? -8.43 21.547 7.238 1 97.12 115 HIS A CA 1
ATOM 902 C C . HIS A 1 115 ? -9.414 21.969 8.328 1 97.12 115 HIS A C 1
ATOM 904 O O . HIS A 1 115 ? -9.945 21.125 9.055 1 97.12 115 HIS A O 1
ATOM 910 N N . PRO A 1 116 ? -9.656 23.297 8.367 1 96.44 116 PRO A N 1
ATOM 911 C CA . PRO A 1 116 ? -10.648 23.766 9.344 1 96.44 116 PRO A CA 1
ATOM 912 C C . PRO A 1 116 ? -12.023 23.156 9.133 1 96.44 116 PRO A C 1
ATOM 914 O O . PRO A 1 116 ? -12.461 22.984 7.992 1 96.44 116 PRO A O 1
ATOM 917 N N . ARG A 1 117 ? -12.711 22.812 10.25 1 96 117 ARG A N 1
ATOM 918 C CA . ARG A 1 117 ? -14.07 22.281 10.18 1 96 117 ARG A CA 1
ATOM 919 C C . ARG A 1 117 ? -15.07 23.406 9.922 1 96 117 ARG A C 1
ATOM 921 O O . ARG A 1 117 ? -16.109 23.188 9.289 1 96 117 ARG A O 1
ATOM 928 N N . ASP A 1 118 ? -14.719 24.641 10.445 1 97 118 ASP A N 1
ATOM 929 C CA . ASP A 1 118 ? -15.539 25.812 10.156 1 97 118 ASP A CA 1
ATOM 930 C C . ASP A 1 118 ? -15.516 26.156 8.664 1 97 118 ASP A C 1
ATOM 932 O O . ASP A 1 118 ? -14.453 26.422 8.109 1 97 118 ASP A O 1
ATOM 936 N N . PRO A 1 119 ? -16.625 26.062 8.031 1 97.5 119 PRO A N 1
ATOM 937 C CA . PRO A 1 119 ? -16.625 26.234 6.57 1 97.5 119 PRO A CA 1
ATOM 938 C C . PRO A 1 119 ? -16.125 27.609 6.133 1 97.5 119 PRO A C 1
ATOM 940 O O . PRO A 1 119 ? -15.547 27.734 5.047 1 97.5 119 PRO A O 1
ATOM 943 N N . VAL A 1 120 ? -16.281 28.703 6.961 1 97.12 120 VAL A N 1
ATOM 944 C CA . VAL A 1 120 ? -15.82 30.031 6.605 1 97.12 120 VAL A CA 1
ATOM 945 C C . VAL A 1 120 ? -14.297 30.078 6.637 1 97.12 120 VAL A C 1
ATOM 947 O O . VAL A 1 120 ? -13.656 30.547 5.691 1 97.12 120 VAL A O 1
ATOM 950 N N . VAL A 1 121 ? -13.766 29.609 7.695 1 96.62 121 VAL A N 1
ATOM 951 C CA . VAL A 1 121 ? -12.312 29.562 7.824 1 96.62 121 VAL A CA 1
ATOM 952 C C . VAL A 1 121 ? -11.727 28.672 6.742 1 96.62 121 VAL A C 1
ATOM 954 O O . VAL A 1 121 ? -10.719 29.016 6.117 1 96.62 121 VAL A O 1
ATOM 957 N N . ARG A 1 122 ? -12.344 27.484 6.469 1 97.19 122 ARG A N 1
ATOM 958 C CA . ARG A 1 122 ? -11.859 26.547 5.457 1 97.19 122 ARG A CA 1
ATOM 959 C C . ARG A 1 122 ? -11.836 27.188 4.078 1 97.19 122 ARG A C 1
ATOM 961 O O . ARG A 1 122 ? -10.891 27 3.312 1 97.19 122 ARG A O 1
ATOM 968 N N . ARG A 1 123 ? -12.773 27.953 3.738 1 97.62 123 ARG A N 1
ATOM 969 C CA . ARG A 1 123 ? -12.875 28.609 2.441 1 97.62 123 ARG A CA 1
ATOM 970 C C . ARG A 1 123 ? -11.773 29.641 2.266 1 97.62 123 ARG A C 1
ATOM 972 O O . ARG A 1 123 ? -11.422 30 1.139 1 97.62 123 ARG A O 1
ATOM 979 N N . SER A 1 124 ? -11.312 30.188 3.41 1 96.5 124 SER A N 1
ATOM 980 C CA . SER A 1 124 ? -10.258 31.188 3.334 1 96.5 124 SER A CA 1
ATOM 981 C C . SER A 1 124 ? -8.969 30.594 2.773 1 96.5 124 SER A C 1
ATOM 983 O O . SER A 1 124 ? -8.062 31.312 2.375 1 96.5 124 SER A O 1
ATOM 985 N N . GLY A 1 125 ? -8.836 29.281 2.771 1 97 125 GLY A N 1
ATOM 986 C CA . GLY A 1 125 ? -7.668 28.609 2.229 1 97 125 GLY A CA 1
ATOM 987 C C . GLY A 1 125 ? -6.629 28.266 3.285 1 97 125 GLY A C 1
ATOM 988 O O . GLY A 1 125 ? -5.582 27.703 2.973 1 97 125 GLY A O 1
ATOM 989 N N . LEU A 1 126 ? -6.98 28.625 4.512 1 97.12 126 LEU A N 1
ATOM 990 C CA . LEU A 1 126 ? -6.066 28.297 5.598 1 97.12 126 LEU A CA 1
ATOM 991 C C . LEU A 1 126 ? -6.137 26.797 5.926 1 97.12 126 LEU A C 1
ATOM 993 O O . LEU A 1 126 ? -7.219 26.203 5.914 1 97.12 126 LEU A O 1
ATOM 997 N N . GLU A 1 127 ? -4.953 26.219 6.191 1 97.25 127 GLU A N 1
ATOM 998 C CA . GLU A 1 127 ? -4.82 24.812 6.551 1 97.25 127 GLU A CA 1
ATOM 999 C C . GLU A 1 127 ? -4.07 24.656 7.871 1 97.25 127 GLU A C 1
ATOM 1001 O O . GLU A 1 127 ? -3.475 25.609 8.375 1 97.25 127 GLU A O 1
ATOM 1006 N N . SER A 1 128 ? -4.215 23.5 8.461 1 96.88 128 SER A N 1
ATOM 1007 C CA . SER A 1 128 ? -3.453 23.141 9.656 1 96.88 128 SER A CA 1
ATOM 1008 C C . SER A 1 128 ? -2.963 21.688 9.578 1 96.88 128 SER A C 1
ATOM 1010 O O . SER A 1 128 ? -3.199 21 8.586 1 96.88 128 SER A O 1
ATOM 1012 N N . GLY A 1 129 ? -2.193 21.312 10.57 1 97.12 129 GLY A N 1
ATOM 1013 C CA . GLY A 1 129 ? -1.7 19.953 10.656 1 97.12 129 GLY A CA 1
ATOM 1014 C C . GLY A 1 129 ? -1.44 19.5 12.078 1 97.12 129 GLY A C 1
ATOM 1015 O O . GLY A 1 129 ? -1.488 20.297 13.008 1 97.12 129 GLY A O 1
ATOM 1016 N N . LYS A 1 130 ? -1.407 18.25 12.242 1 98.19 130 LYS A N 1
ATOM 1017 C CA . LYS A 1 130 ? -1.004 17.625 13.5 1 98.19 130 LYS A CA 1
ATOM 1018 C C . LYS A 1 130 ? 0.021 16.516 13.258 1 98.19 130 LYS A C 1
ATOM 1020 O O . LYS A 1 130 ? -0.075 15.773 12.281 1 98.19 130 LYS A O 1
ATOM 1025 N N . PRO A 1 131 ? 0.976 16.438 14.203 1 98.62 131 PRO A N 1
ATOM 1026 C CA . PRO A 1 131 ? 1.966 15.367 14.023 1 98.62 131 PRO A CA 1
ATOM 1027 C C . PRO A 1 131 ? 1.362 13.969 14.164 1 98.62 131 PRO A C 1
ATOM 1029 O O . PRO A 1 131 ? 0.337 13.797 14.828 1 98.62 131 PRO A O 1
ATOM 1032 N N . VAL A 1 132 ? 1.911 13 13.461 1 98.88 132 VAL A N 1
ATOM 1033 C CA . VAL A 1 132 ? 1.582 11.578 13.586 1 98.88 132 VAL A CA 1
ATOM 1034 C C . VAL A 1 132 ? 2.811 10.805 14.055 1 98.88 132 VAL A C 1
ATOM 1036 O O . VAL A 1 132 ? 3.912 11 13.531 1 98.88 132 VAL A O 1
ATOM 1039 N N . LYS A 1 133 ? 2.629 9.945 15 1 98.94 133 LYS A N 1
ATOM 1040 C CA . LYS A 1 133 ? 3.721 9.148 15.547 1 98.94 133 LYS A CA 1
ATOM 1041 C C . LYS A 1 133 ? 3.383 7.656 15.5 1 98.94 133 LYS A C 1
ATOM 1043 O O . LYS A 1 133 ? 2.412 7.215 16.125 1 98.94 133 LYS A O 1
ATOM 1048 N N . ILE A 1 134 ? 4.16 6.926 14.781 1 98.94 134 ILE A N 1
ATOM 1049 C CA . ILE A 1 134 ? 4.062 5.473 14.727 1 98.94 134 ILE A CA 1
ATOM 1050 C C . ILE A 1 134 ? 5.227 4.844 15.484 1 98.94 134 ILE A C 1
ATOM 1052 O O . ILE A 1 134 ? 6.391 5.121 15.188 1 98.94 134 ILE A O 1
ATOM 1056 N N . GLY A 1 135 ? 4.98 4.008 16.422 1 98.94 135 GLY A N 1
ATOM 1057 C CA . GLY A 1 135 ? 6.004 3.371 17.234 1 98.94 135 GLY A CA 1
ATOM 1058 C C . GLY A 1 135 ? 6.824 2.348 16.484 1 98.94 135 GLY A C 1
ATOM 1059 O O . GLY A 1 135 ? 6.805 2.32 15.25 1 98.94 135 GLY A O 1
ATOM 1060 N N . ARG A 1 136 ? 7.605 1.52 17.297 1 98.81 136 ARG A N 1
ATOM 1061 C CA . ARG A 1 136 ? 8.484 0.508 16.734 1 98.81 136 ARG A CA 1
ATOM 1062 C C . ARG A 1 136 ? 7.73 -0.788 16.453 1 98.81 136 ARG A C 1
ATOM 1064 O O . ARG A 1 136 ? 6.816 -1.146 17.203 1 98.81 136 ARG A O 1
ATOM 1071 N N . ASN A 1 137 ? 8.094 -1.444 15.352 1 98.75 137 ASN A N 1
ATOM 1072 C CA . ASN A 1 137 ? 7.621 -2.785 15.023 1 98.75 137 ASN A CA 1
ATOM 1073 C C . ASN A 1 137 ? 6.105 -2.82 14.852 1 98.75 137 ASN A C 1
ATOM 1075 O O . ASN A 1 137 ? 5.449 -3.77 15.281 1 98.75 137 ASN A O 1
ATOM 1079 N N . VAL A 1 138 ? 5.582 -1.785 14.336 1 98.88 138 VAL A N 1
ATOM 1080 C CA . VAL A 1 138 ? 4.16 -1.728 14.008 1 98.88 138 VAL A CA 1
ATOM 1081 C C . VAL A 1 138 ? 3.928 -2.34 12.625 1 98.88 138 VAL A C 1
ATOM 1083 O O . VAL A 1 138 ? 4.691 -2.094 11.688 1 98.88 138 VAL A O 1
ATOM 1086 N N . TRP A 1 139 ? 2.922 -3.184 12.5 1 98.88 139 TRP A N 1
ATOM 1087 C CA . TRP A 1 139 ? 2.457 -3.699 11.219 1 98.88 139 TRP A CA 1
ATOM 1088 C C . TRP A 1 139 ? 1.173 -3.004 10.781 1 98.88 139 TRP A C 1
ATOM 1090 O O . TRP A 1 139 ? 0.142 -3.115 11.445 1 98.88 139 TRP A O 1
ATOM 1100 N N . ILE A 1 140 ? 1.257 -2.23 9.68 1 98.88 140 ILE A N 1
ATOM 1101 C CA . ILE A 1 140 ? 0.092 -1.552 9.117 1 98.88 140 ILE A CA 1
ATOM 1102 C C . ILE A 1 140 ? -0.346 -2.25 7.832 1 98.88 140 ILE A C 1
ATOM 1104 O O . ILE A 1 140 ? 0.359 -2.203 6.824 1 98.88 140 ILE A O 1
ATOM 1108 N N . GLY A 1 141 ? -1.531 -2.861 7.855 1 98.69 141 GLY A N 1
ATOM 1109 C CA . GLY A 1 141 ? -2.064 -3.545 6.688 1 98.69 141 GLY A CA 1
ATOM 1110 C C . GLY A 1 141 ? -2.355 -2.609 5.531 1 98.69 141 GLY A C 1
ATOM 1111 O O . GLY A 1 141 ? -2.594 -1.417 5.738 1 98.69 141 GLY A O 1
ATOM 1112 N N . GLY A 1 142 ? -2.328 -3.184 4.371 1 98.75 142 GLY A N 1
ATOM 1113 C CA . GLY A 1 142 ? -2.51 -2.393 3.166 1 98.75 142 GLY A CA 1
ATOM 1114 C C . GLY A 1 142 ? -3.814 -1.617 3.15 1 98.75 142 GLY A C 1
ATOM 1115 O O . GLY A 1 142 ? -4.836 -2.102 3.645 1 98.75 142 GLY A O 1
ATOM 1116 N N . GLY A 1 143 ? -3.795 -0.427 2.52 1 98.75 143 GLY A N 1
ATOM 1117 C CA . GLY A 1 143 ? -4.98 0.391 2.318 1 98.75 143 GLY A CA 1
ATOM 1118 C C . GLY A 1 143 ? -5.426 1.112 3.576 1 98.75 143 GLY A C 1
ATOM 1119 O O . GLY A 1 143 ? -6.426 1.833 3.562 1 98.75 143 GLY A O 1
ATOM 1120 N N . ALA A 1 144 ? -4.758 0.95 4.664 1 98.88 144 ALA A N 1
ATOM 1121 C CA . ALA A 1 144 ? -5.148 1.633 5.895 1 98.88 144 ALA A CA 1
ATOM 1122 C C . ALA A 1 144 ? -4.867 3.131 5.805 1 98.88 144 ALA A C 1
ATOM 1124 O O . ALA A 1 144 ? -4 3.561 5.039 1 98.88 144 ALA A O 1
ATOM 1125 N N . ILE A 1 145 ? -5.617 3.908 6.57 1 98.94 145 ILE A N 1
ATOM 1126 C CA . ILE A 1 145 ? -5.473 5.355 6.656 1 98.94 145 ILE A CA 1
ATOM 1127 C C . ILE A 1 145 ? -5.258 5.77 8.109 1 98.94 145 ILE A C 1
ATOM 1129 O O . ILE A 1 145 ? -6.039 5.398 8.992 1 98.94 145 ILE A O 1
ATOM 1133 N N . ILE A 1 146 ? -4.16 6.477 8.398 1 98.94 146 ILE A N 1
ATOM 1134 C CA . ILE A 1 146 ? -3.883 7.039 9.711 1 98.94 146 ILE A CA 1
ATOM 1135 C C . ILE A 1 146 ? -4.16 8.539 9.695 1 98.94 146 ILE A C 1
ATOM 1137 O O . ILE A 1 146 ? -3.549 9.281 8.922 1 98.94 146 ILE A O 1
ATOM 1141 N N . LEU A 1 147 ? -5.043 9.039 10.57 1 98.81 147 LEU A N 1
ATOM 1142 C CA . LEU A 1 147 ? -5.484 10.43 10.531 1 98.81 147 LEU A CA 1
ATOM 1143 C C . LEU A 1 147 ? -4.523 11.32 11.305 1 98.81 147 LEU A C 1
ATOM 1145 O O . LEU A 1 147 ? -3.686 10.836 12.062 1 98.81 147 LEU A O 1
ATOM 1149 N N . PRO A 1 148 ? -4.629 12.656 11.109 1 98.62 148 PRO A N 1
ATOM 1150 C CA . PRO A 1 148 ? -3.717 13.594 11.766 1 98.62 148 PRO A CA 1
ATOM 1151 C C . PRO A 1 148 ? -3.781 13.508 13.289 1 98.62 148 PRO A C 1
ATOM 1153 O O . PRO A 1 148 ? -4.867 13.367 13.859 1 98.62 148 PRO A O 1
ATOM 1156 N N . GLY A 1 149 ? -2.654 13.555 13.922 1 98.62 149 GLY A N 1
ATOM 1157 C CA . GLY A 1 149 ? -2.598 13.641 15.375 1 98.62 149 GLY A CA 1
ATOM 1158 C C . GLY A 1 149 ? -2.557 12.281 16.047 1 98.62 149 GLY A C 1
ATOM 1159 O O . GLY A 1 149 ? -2.393 12.195 17.266 1 98.62 149 GLY A O 1
ATOM 1160 N N . VAL A 1 150 ? -2.691 11.172 15.32 1 98.81 150 VAL A N 1
ATOM 1161 C CA . VAL A 1 150 ? -2.779 9.82 15.883 1 98.81 150 VAL A CA 1
ATOM 1162 C C . VAL A 1 150 ? -1.392 9.352 16.312 1 98.81 150 VAL A C 1
ATOM 1164 O O . VAL A 1 150 ? -0.407 9.57 15.602 1 98.81 150 VAL A O 1
ATOM 1167 N N . THR A 1 151 ? -1.345 8.727 17.438 1 98.88 151 THR A N 1
ATOM 1168 C CA . THR A 1 151 ? -0.181 7.98 17.906 1 98.88 151 THR A CA 1
ATOM 1169 C C . THR A 1 151 ? -0.467 6.48 17.906 1 98.88 151 THR A C 1
ATOM 1171 O O . THR A 1 151 ? -1.483 6.043 18.453 1 98.88 151 THR A O 1
ATOM 1174 N N . VAL A 1 152 ? 0.396 5.723 17.266 1 98.94 152 VAL A N 1
ATOM 1175 C CA . VAL A 1 152 ? 0.31 4.266 17.281 1 98.94 152 VAL A CA 1
ATOM 1176 C C . VAL A 1 152 ? 1.438 3.689 18.141 1 98.94 152 VAL A C 1
ATOM 1178 O O . VAL A 1 152 ? 2.615 3.955 17.891 1 98.94 152 VAL A O 1
ATOM 1181 N N . GLY A 1 153 ? 1.118 2.869 19.109 1 98.88 153 GLY A N 1
ATOM 1182 C CA . GLY A 1 153 ? 2.102 2.324 20.031 1 98.88 153 GLY A CA 1
ATOM 1183 C C . GLY A 1 153 ? 2.912 1.187 19.438 1 98.88 153 GLY A C 1
ATOM 1184 O O . GLY A 1 153 ? 2.514 0.595 18.438 1 98.88 153 GLY A O 1
ATOM 1185 N N . ASP A 1 154 ? 4.055 0.846 20.156 1 98.81 154 ASP A N 1
ATOM 1186 C CA . ASP A 1 154 ? 4.953 -0.214 19.703 1 98.81 154 ASP A CA 1
ATOM 1187 C C . ASP A 1 154 ? 4.203 -1.532 19.531 1 98.81 154 ASP A C 1
ATOM 1189 O O . ASP A 1 154 ? 3.264 -1.822 20.281 1 98.81 154 ASP A O 1
ATOM 1193 N N . ASP A 1 155 ? 4.547 -2.262 18.5 1 98.75 155 ASP A N 1
ATOM 1194 C CA . ASP A 1 155 ? 4.141 -3.65 18.297 1 98.75 155 ASP A CA 1
ATOM 1195 C C . ASP A 1 155 ? 2.664 -3.742 17.922 1 98.75 155 ASP A C 1
ATOM 1197 O O . ASP A 1 155 ? 2.105 -4.836 17.844 1 98.75 155 ASP A O 1
ATOM 1201 N N . ALA A 1 156 ? 1.988 -2.656 17.688 1 98.81 156 ALA A N 1
ATOM 1202 C CA . ALA A 1 156 ? 0.579 -2.672 17.297 1 98.81 156 ALA A CA 1
ATOM 1203 C C . ALA A 1 156 ? 0.399 -3.227 15.891 1 98.81 156 ALA A C 1
ATOM 1205 O O . ALA A 1 156 ? 1.345 -3.246 15.102 1 98.81 156 ALA A O 1
ATOM 1206 N N . ILE A 1 157 ? -0.786 -3.719 15.633 1 98.75 157 ILE A N 1
ATOM 1207 C CA . ILE A 1 157 ? -1.195 -4.172 14.312 1 98.75 157 ILE A CA 1
ATOM 1208 C C . ILE A 1 157 ? -2.438 -3.404 13.859 1 98.75 157 ILE A C 1
ATOM 1210 O O . ILE A 1 157 ? -3.445 -3.375 14.57 1 98.75 157 ILE A O 1
ATOM 1214 N N . ILE A 1 158 ? -2.34 -2.727 12.734 1 98.88 158 ILE A N 1
ATOM 1215 C CA . ILE A 1 158 ? -3.473 -2.078 12.086 1 98.88 158 ILE A CA 1
ATOM 1216 C C . ILE A 1 158 ? -3.965 -2.941 10.93 1 98.88 158 ILE A C 1
ATOM 1218 O O . ILE A 1 158 ? -3.232 -3.172 9.961 1 98.88 158 ILE A O 1
ATOM 1222 N N . GLY A 1 159 ? -5.195 -3.406 10.977 1 98.5 159 GLY A N 1
ATOM 1223 C CA . GLY A 1 159 ? -5.746 -4.238 9.914 1 98.5 159 GLY A CA 1
ATOM 1224 C C . GLY A 1 159 ? -5.836 -3.523 8.578 1 98.5 159 GLY A C 1
ATOM 1225 O O . GLY A 1 159 ? -5.965 -2.297 8.531 1 98.5 159 GLY A O 1
ATOM 1226 N N . ALA A 1 160 ? -5.75 -4.332 7.535 1 98.69 160 ALA A N 1
ATOM 1227 C CA . ALA A 1 160 ? -5.875 -3.783 6.184 1 98.69 160 ALA A CA 1
ATOM 1228 C C . ALA A 1 160 ? -7.176 -2.998 6.031 1 98.69 160 ALA A C 1
ATOM 1230 O O . ALA A 1 160 ? -8.211 -3.385 6.578 1 98.69 160 ALA A O 1
ATOM 1231 N N . GLY A 1 161 ? -7.117 -1.862 5.262 1 98.62 161 GLY A N 1
ATOM 1232 C CA . GLY A 1 161 ? -8.297 -1.072 4.934 1 98.62 161 GLY A CA 1
ATOM 1233 C C . GLY A 1 161 ? -8.844 -0.306 6.121 1 98.62 161 GLY A C 1
ATOM 1234 O O . GLY A 1 161 ? -9.891 0.335 6.023 1 98.62 161 GLY A O 1
ATOM 1235 N N . SER A 1 162 ? -8.18 -0.305 7.258 1 98.75 162 SER A N 1
ATOM 1236 C CA . SER A 1 162 ? -8.688 0.359 8.461 1 98.75 162 SER A CA 1
ATOM 1237 C C . SER A 1 162 ? -8.508 1.871 8.367 1 98.75 162 SER A C 1
ATOM 1239 O O . SER A 1 162 ? -7.598 2.357 7.695 1 98.75 162 SER A O 1
ATOM 1241 N N . VAL A 1 163 ? -9.383 2.584 9 1 98.81 163 VAL A N 1
ATOM 1242 C CA . VAL A 1 163 ? -9.242 4.023 9.195 1 98.81 163 VAL A CA 1
ATOM 1243 C C . VAL A 1 163 ? -9.023 4.328 10.672 1 98.81 163 VAL A C 1
ATOM 1245 O O . VAL A 1 163 ? -9.938 4.188 11.484 1 98.81 163 VAL A O 1
ATOM 1248 N N . VAL A 1 164 ? -7.812 4.742 11.039 1 98.88 164 VAL A N 1
ATOM 1249 C CA . VAL A 1 164 ? -7.422 4.961 12.43 1 98.88 164 VAL A CA 1
ATOM 1250 C C . VAL A 1 164 ? -7.672 6.418 12.812 1 98.88 164 VAL A C 1
ATOM 1252 O O . VAL A 1 164 ? -6.969 7.316 12.352 1 98.88 164 VAL A O 1
ATOM 1255 N N . THR A 1 165 ? -8.594 6.637 13.719 1 98.38 165 THR A N 1
ATOM 1256 C CA . THR A 1 165 ? -9.039 7.984 14.062 1 98.38 165 THR A CA 1
ATOM 1257 C C . THR A 1 165 ? -8.609 8.352 15.477 1 98.38 165 THR A C 1
ATOM 1259 O O . THR A 1 165 ? -8.703 9.508 15.883 1 98.38 165 THR A O 1
ATOM 1262 N N . ARG A 1 166 ? -8.195 7.363 16.25 1 98.31 166 ARG A N 1
ATOM 1263 C CA . ARG A 1 166 ? -7.75 7.562 17.625 1 98.31 166 ARG A CA 1
ATOM 1264 C C . ARG A 1 166 ? -6.449 6.812 17.891 1 98.31 166 ARG A C 1
ATOM 1266 O O . ARG A 1 166 ? -6.066 5.926 17.125 1 98.31 166 ARG A O 1
ATOM 1273 N N . ASP A 1 167 ? -5.859 7.199 18.969 1 98.75 167 ASP A N 1
ATOM 1274 C CA . ASP A 1 167 ? -4.594 6.57 19.328 1 98.75 167 ASP A CA 1
ATOM 1275 C C . ASP A 1 167 ? -4.758 5.062 19.5 1 98.75 167 ASP A C 1
ATOM 1277 O O . ASP A 1 167 ? -5.816 4.594 19.922 1 98.75 167 ASP A O 1
ATOM 1281 N N . VAL A 1 168 ? -3.717 4.328 19.188 1 98.81 168 VAL A N 1
ATOM 1282 C CA . VAL A 1 168 ? -3.672 2.875 19.312 1 98.81 168 VAL A CA 1
ATOM 1283 C C . VAL A 1 168 ? -2.637 2.48 20.375 1 98.81 168 VAL A C 1
ATOM 1285 O O . VAL A 1 168 ? -1.448 2.771 20.219 1 98.81 168 VAL A O 1
ATOM 1288 N N . PRO A 1 169 ? -3.045 1.776 21.438 1 98.5 169 PRO A N 1
ATOM 1289 C CA . PRO A 1 169 ? -2.086 1.365 22.453 1 98.5 169 PRO A CA 1
ATOM 1290 C C . PRO A 1 169 ? -1.042 0.382 21.938 1 98.5 169 PRO A C 1
ATOM 1292 O O . PRO A 1 169 ? -1.297 -0.335 20.969 1 98.5 169 PRO A O 1
ATOM 1295 N N . ALA A 1 170 ? 0.106 0.337 22.656 1 98.5 170 ALA A N 1
ATOM 1296 C CA . ALA A 1 170 ? 1.148 -0.634 22.328 1 98.5 170 ALA A CA 1
ATOM 1297 C C . ALA A 1 170 ? 0.605 -2.059 22.375 1 98.5 170 ALA A C 1
ATOM 1299 O O . ALA A 1 170 ? -0.166 -2.404 23.281 1 98.5 170 ALA A O 1
ATOM 1300 N N . GLY A 1 171 ? 0.918 -2.777 21.328 1 98 171 GLY A N 1
ATOM 1301 C CA . GLY A 1 171 ? 0.584 -4.191 21.281 1 98 171 GLY A CA 1
ATOM 1302 C C . GLY A 1 171 ? -0.842 -4.457 20.844 1 98 171 GLY A C 1
ATOM 1303 O O . GLY A 1 171 ? -1.227 -5.605 20.625 1 98 171 GLY A O 1
ATOM 1304 N N . ALA A 1 172 ? -1.639 -3.449 20.672 1 98.25 172 ALA A N 1
ATOM 1305 C CA . ALA A 1 172 ? -3.043 -3.641 20.312 1 98.25 172 ALA A CA 1
ATOM 1306 C C . ALA A 1 172 ? -3.193 -3.98 18.828 1 98.25 172 ALA A C 1
ATOM 1308 O O . ALA A 1 172 ? -2.365 -3.582 18.016 1 98.25 172 ALA A O 1
ATOM 1309 N N . THR A 1 173 ? -4.129 -4.738 18.531 1 98.31 173 THR A N 1
ATOM 1310 C CA . THR A 1 173 ? -4.59 -4.957 17.172 1 98.31 173 THR A CA 1
ATOM 1311 C C . THR A 1 173 ? -5.922 -4.25 16.922 1 98.31 173 THR A C 1
ATOM 1313 O O . THR A 1 173 ? -6.891 -4.48 17.656 1 98.31 173 THR A O 1
ATOM 1316 N N . VAL A 1 174 ? -5.984 -3.336 15.938 1 98.5 174 VAL A N 1
ATOM 1317 C CA . VAL A 1 174 ? -7.223 -2.639 15.609 1 98.5 174 VAL A CA 1
ATOM 1318 C C . VAL A 1 174 ? -7.582 -2.879 14.148 1 98.5 174 VAL A C 1
ATOM 1320 O O . VAL A 1 174 ? -6.703 -3.127 13.32 1 98.5 174 VAL A O 1
ATOM 1323 N N . MET A 1 175 ? -8.844 -2.844 13.789 1 97.69 175 MET A N 1
ATOM 1324 C CA . MET A 1 175 ? -9.297 -2.984 12.414 1 97.69 175 MET A CA 1
ATOM 1325 C C . MET A 1 175 ? -10.664 -2.338 12.219 1 97.69 175 MET A C 1
ATOM 1327 O O . MET A 1 175 ? -11.359 -2.047 13.195 1 97.69 175 MET A O 1
ATOM 1331 N N . GLY A 1 176 ? -10.953 -2.035 10.891 1 96.5 176 GLY A N 1
ATOM 1332 C CA . GLY A 1 176 ? -12.258 -1.506 10.547 1 96.5 176 GLY A CA 1
ATOM 1333 C C . GLY A 1 176 ? -12.242 -0.022 10.234 1 96.5 176 GLY A C 1
ATOM 1334 O O . GLY A 1 176 ? -11.188 0.612 10.273 1 96.5 176 GLY A O 1
ATOM 1335 N N . ASN A 1 177 ? -13.43 0.527 9.891 1 95.38 177 ASN A N 1
ATOM 1336 C CA . ASN A 1 177 ? -13.688 1.934 9.594 1 95.38 177 ASN A CA 1
ATOM 1337 C C . ASN A 1 177 ? -14.945 2.436 10.305 1 95.38 177 ASN A C 1
ATOM 1339 O O . ASN A 1 177 ? -16.062 2.17 9.852 1 95.38 177 ASN A O 1
ATOM 1343 N N . PRO A 1 178 ? -14.75 3.172 11.383 1 96.19 178 PRO A N 1
ATOM 1344 C CA . PRO A 1 178 ? -13.484 3.49 12.039 1 96.19 178 PRO A CA 1
ATOM 1345 C C . PRO A 1 178 ? -12.844 2.273 12.703 1 96.19 178 PRO A C 1
ATOM 1347 O O . PRO A 1 178 ? -13.531 1.3 13.016 1 96.19 178 PRO A O 1
ATOM 1350 N N . ALA A 1 179 ? -11.516 2.365 12.898 1 96.88 179 ALA A N 1
ATOM 1351 C CA . ALA A 1 179 ? -10.781 1.26 13.508 1 96.88 179 ALA A CA 1
ATOM 1352 C C . ALA A 1 179 ? -11.125 1.123 14.992 1 96.88 179 ALA A C 1
ATOM 1354 O O . ALA A 1 179 ? -11.211 2.121 15.711 1 96.88 179 ALA A O 1
ATOM 1355 N N . ARG A 1 180 ? -11.25 -0.11 15.375 1 95.25 180 ARG A N 1
ATOM 1356 C CA . ARG A 1 180 ? -11.523 -0.463 16.766 1 95.25 180 ARG A CA 1
ATOM 1357 C C . ARG A 1 180 ? -10.695 -1.672 17.188 1 95.25 180 ARG A C 1
ATOM 1359 O O . ARG A 1 180 ? -10.289 -2.48 16.359 1 95.25 180 ARG A O 1
ATOM 1366 N N . ALA A 1 181 ? -10.453 -1.644 18.562 1 93.19 181 ALA A N 1
ATOM 1367 C CA . ALA A 1 181 ? -9.727 -2.791 19.109 1 93.19 181 ALA A CA 1
ATOM 1368 C C . ALA A 1 181 ? -10.469 -4.09 18.828 1 93.19 181 ALA A C 1
ATOM 1370 O O . ALA A 1 181 ? -11.703 -4.141 18.938 1 93.19 181 ALA A O 1
ATOM 1371 N N . GLN A 1 182 ? -9.648 -5.133 18.5 1 83.81 182 GLN A N 1
ATOM 1372 C CA . GLN A 1 182 ? -10.227 -6.453 18.312 1 83.81 182 GLN A CA 1
ATOM 1373 C C . GLN A 1 182 ? -10.398 -7.184 19.641 1 83.81 182 GLN A C 1
ATOM 1375 O O . GLN A 1 182 ? -9.641 -6.961 20.578 1 83.81 182 GLN A O 1
ATOM 1380 N N . MET B 1 1 ? 19.391 -31.453 1.898 1 51.94 1 MET B N 1
ATOM 1381 C CA . MET B 1 1 ? 19.688 -30.172 1.242 1 51.94 1 MET B CA 1
ATOM 1382 C C . MET B 1 1 ? 18.797 -29.062 1.797 1 51.94 1 MET B C 1
ATOM 1384 O O . MET B 1 1 ? 17.609 -29.281 2.074 1 51.94 1 MET B O 1
ATOM 1388 N N . ASP B 1 2 ? 19.344 -27.953 2.432 1 73.5 2 ASP B N 1
ATOM 1389 C CA . ASP B 1 2 ? 18.562 -26.953 3.152 1 73.5 2 ASP B CA 1
ATOM 1390 C C . ASP B 1 2 ? 17.547 -26.281 2.238 1 73.5 2 ASP B C 1
ATOM 1392 O O . ASP B 1 2 ? 17.828 -26 1.072 1 73.5 2 ASP B O 1
ATOM 1396 N N . ILE B 1 3 ? 16.344 -26.453 2.514 1 91.38 3 ILE B N 1
ATOM 1397 C CA . ILE B 1 3 ? 15.242 -25.953 1.709 1 91.38 3 ILE B CA 1
ATOM 1398 C C . ILE B 1 3 ? 15.438 -24.453 1.445 1 91.38 3 ILE B C 1
ATOM 1400 O O . ILE B 1 3 ? 15.789 -23.703 2.354 1 91.38 3 ILE B O 1
ATOM 1404 N N . SER B 1 4 ? 15.492 -24.062 0.168 1 95.81 4 SER B N 1
ATOM 1405 C CA . SER B 1 4 ? 15.742 -22.688 -0.227 1 95.81 4 SER B CA 1
ATOM 1406 C C . SER B 1 4 ? 14.672 -21.75 0.322 1 95.81 4 SER B C 1
ATOM 1408 O O . SER B 1 4 ? 13.57 -22.188 0.655 1 95.81 4 SER B O 1
ATOM 1410 N N . GLU B 1 5 ? 15.023 -20.5 0.528 1 96.88 5 GLU B N 1
ATOM 1411 C CA . GLU B 1 5 ? 14.047 -19.5 0.959 1 96.88 5 GLU B CA 1
ATOM 1412 C C . GLU B 1 5 ? 12.875 -19.422 -0.013 1 96.88 5 GLU B C 1
ATOM 1414 O O . GLU B 1 5 ? 11.734 -19.234 0.403 1 96.88 5 GLU B O 1
ATOM 1419 N N . LYS B 1 6 ? 13.227 -19.594 -1.311 1 96.5 6 LYS B N 1
ATOM 1420 C CA . LYS B 1 6 ? 12.156 -19.578 -2.311 1 96.5 6 LYS B CA 1
ATOM 1421 C C . LYS B 1 6 ? 11.188 -20.734 -2.094 1 96.5 6 LYS B C 1
ATOM 1423 O O . LYS B 1 6 ? 9.969 -20.547 -2.197 1 96.5 6 LYS B O 1
ATOM 1428 N N . HIS B 1 7 ? 11.633 -21.828 -1.902 1 97.19 7 HIS B N 1
ATOM 1429 C CA . HIS B 1 7 ? 10.766 -22.984 -1.645 1 97.19 7 HIS B CA 1
ATOM 1430 C C . HIS B 1 7 ? 9.891 -22.75 -0.417 1 97.19 7 HIS B C 1
ATOM 1432 O O . HIS B 1 7 ? 8.703 -23.062 -0.427 1 97.19 7 HIS B O 1
ATOM 1438 N N . LYS B 1 8 ? 10.57 -22.266 0.685 1 97.25 8 LYS B N 1
ATOM 1439 C CA . LYS B 1 8 ? 9.805 -21.922 1.876 1 97.25 8 LYS B CA 1
ATOM 1440 C C . LYS B 1 8 ? 8.688 -20.938 1.541 1 97.25 8 LYS B C 1
ATOM 1442 O O . LYS B 1 8 ? 7.539 -21.125 1.957 1 97.25 8 LYS B O 1
ATOM 1447 N N . MET B 1 9 ? 9.016 -19.828 0.788 1 97.25 9 MET B N 1
ATOM 1448 C CA . MET B 1 9 ? 8.047 -18.812 0.376 1 97.25 9 MET B CA 1
ATOM 1449 C C . MET B 1 9 ? 6.875 -19.453 -0.36 1 97.25 9 MET B C 1
ATOM 1451 O O . MET B 1 9 ? 5.719 -19.266 0.032 1 97.25 9 MET B O 1
ATOM 1455 N N . LEU B 1 10 ? 7.148 -20.312 -1.315 1 96.81 10 LEU B N 1
ATOM 1456 C CA . LEU B 1 10 ? 6.145 -20.859 -2.227 1 96.81 10 LEU B CA 1
ATOM 1457 C C . LEU B 1 10 ? 5.238 -21.859 -1.506 1 96.81 10 LEU B C 1
ATOM 1459 O O . LEU B 1 10 ? 4.094 -22.062 -1.913 1 96.81 10 LEU B O 1
ATOM 1463 N N . THR B 1 11 ? 5.707 -22.422 -0.415 1 96.44 11 THR B N 1
ATOM 1464 C CA . THR B 1 11 ? 4.938 -23.422 0.302 1 96.44 11 THR B CA 1
ATOM 1465 C C . THR B 1 11 ? 4.316 -22.844 1.566 1 96.44 11 THR B C 1
ATOM 1467 O O . THR B 1 11 ? 3.777 -23.578 2.396 1 96.44 11 THR B O 1
ATOM 1470 N N . GLY B 1 12 ? 4.453 -21.594 1.783 1 96.19 12 GLY B N 1
ATOM 1471 C CA . GLY B 1 12 ? 3.773 -20.891 2.859 1 96.19 12 GLY B CA 1
ATOM 1472 C C . GLY B 1 12 ? 4.527 -20.938 4.176 1 96.19 12 GLY B C 1
ATOM 1473 O O . GLY B 1 12 ? 3.996 -20.547 5.215 1 96.19 12 GLY B O 1
ATOM 1474 N N . GLN B 1 13 ? 5.707 -21.453 4.156 1 96.69 13 GLN B N 1
ATOM 1475 C CA . GLN B 1 13 ? 6.547 -21.469 5.348 1 96.69 13 GLN B CA 1
ATOM 1476 C C . GLN B 1 13 ? 7.168 -20.094 5.598 1 96.69 13 GLN B C 1
ATOM 1478 O O . GLN B 1 13 ? 7.215 -19.25 4.695 1 96.69 13 GLN B O 1
ATOM 1483 N N . LEU B 1 14 ? 7.637 -19.922 6.867 1 97.44 14 LEU B N 1
ATOM 1484 C CA . LEU B 1 14 ? 8.398 -18.719 7.148 1 97.44 14 LEU B CA 1
ATOM 1485 C C . LEU B 1 14 ? 9.656 -18.641 6.289 1 97.44 14 LEU B C 1
ATOM 1487 O O . LEU B 1 14 ? 10.367 -19.641 6.148 1 97.44 14 LEU B O 1
ATOM 1491 N N . TYR B 1 15 ? 9.938 -17.562 5.703 1 97.31 15 TYR B N 1
ATOM 1492 C CA . TYR B 1 15 ? 11.086 -17.375 4.816 1 97.31 15 TYR B CA 1
ATOM 1493 C C . T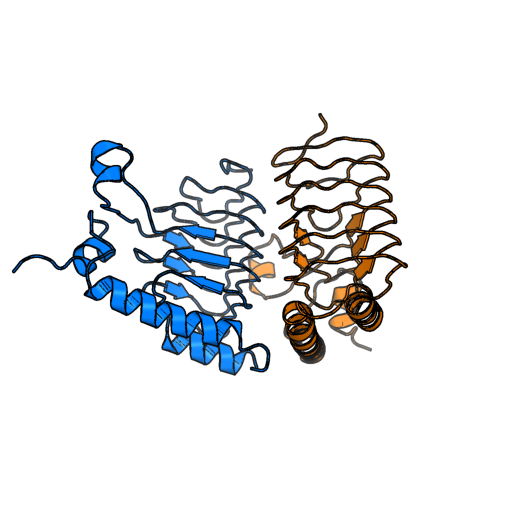YR B 1 15 ? 11.695 -15.992 4.984 1 97.31 15 TYR B C 1
ATOM 1495 O O . TYR B 1 15 ? 11.086 -15.117 5.605 1 97.31 15 TYR B O 1
ATOM 1503 N N . ARG B 1 16 ? 12.852 -15.836 4.543 1 96.19 16 ARG B N 1
ATOM 1504 C CA . ARG B 1 16 ? 13.547 -14.555 4.516 1 96.19 16 ARG B CA 1
ATOM 1505 C C . ARG B 1 16 ? 13.547 -13.961 3.111 1 96.19 16 ARG B C 1
ATOM 1507 O O . ARG B 1 16 ? 14.227 -14.461 2.217 1 96.19 16 ARG B O 1
ATOM 1514 N N . ALA B 1 17 ? 12.883 -12.836 2.986 1 94.25 17 ALA B N 1
ATOM 1515 C CA . ALA B 1 17 ? 12.703 -12.219 1.674 1 94.25 17 ALA B CA 1
ATOM 1516 C C . ALA B 1 17 ? 13.984 -11.539 1.207 1 94.25 17 ALA B C 1
ATOM 1518 O O . ALA B 1 17 ? 14.125 -11.211 0.028 1 94.25 17 ALA B O 1
ATOM 1519 N N . THR B 1 18 ? 14.922 -11.336 2.078 1 92.44 18 THR B N 1
ATOM 1520 C CA . THR B 1 18 ? 16.125 -10.562 1.771 1 92.44 18 THR B CA 1
ATOM 1521 C C . THR B 1 18 ? 17.203 -11.469 1.186 1 92.44 18 THR B C 1
ATOM 1523 O O . THR B 1 18 ? 18.312 -11.008 0.891 1 92.44 18 THR B O 1
ATOM 1526 N N . CYS B 1 19 ? 16.891 -12.789 1.025 1 94.06 19 CYS B N 1
ATOM 1527 C CA . CYS B 1 19 ? 17.891 -13.656 0.428 1 94.06 19 CYS B CA 1
ATOM 1528 C C . CYS B 1 19 ? 18.203 -13.234 -1.003 1 94.06 19 CYS B C 1
ATOM 1530 O O . CYS B 1 19 ? 17.328 -12.719 -1.704 1 94.06 19 CYS B O 1
ATOM 1532 N N . PRO B 1 20 ? 19.422 -13.438 -1.47 1 94.31 20 PRO B N 1
ATOM 1533 C CA . PRO B 1 20 ? 19.859 -12.938 -2.773 1 94.31 20 PRO B CA 1
ATOM 1534 C C . PRO B 1 20 ? 18.969 -13.406 -3.918 1 94.31 20 PRO B C 1
ATOM 1536 O O . PRO B 1 20 ? 18.672 -12.633 -4.832 1 94.31 20 PRO B O 1
ATOM 1539 N N . GLU B 1 21 ? 18.562 -14.648 -3.879 1 95.88 21 GLU B N 1
ATOM 1540 C CA . GLU B 1 21 ? 17.719 -15.18 -4.945 1 95.88 21 GLU B CA 1
ATOM 1541 C C . GLU B 1 21 ? 16.422 -14.398 -5.066 1 95.88 21 GLU B C 1
ATOM 1543 O O . GLU B 1 21 ? 16.062 -13.945 -6.156 1 95.88 21 GLU B O 1
ATOM 1548 N N . LEU B 1 22 ? 15.734 -14.273 -3.977 1 95.81 22 LEU B N 1
ATOM 1549 C CA . LEU B 1 22 ? 14.453 -13.586 -3.99 1 95.81 22 LEU B CA 1
ATOM 1550 C C . LEU B 1 22 ? 14.633 -12.102 -4.301 1 95.81 22 LEU B C 1
ATOM 1552 O O . LEU B 1 22 ? 13.797 -11.5 -4.98 1 95.81 22 LEU B O 1
ATOM 1556 N N . GLN B 1 23 ? 15.711 -11.5 -3.846 1 93.31 23 GLN B N 1
ATOM 1557 C CA . GLN B 1 23 ? 16 -10.102 -4.176 1 93.31 23 GLN B CA 1
ATOM 1558 C C . GLN B 1 23 ? 16.219 -9.93 -5.676 1 93.31 23 GLN B C 1
ATOM 1560 O O . GLN B 1 23 ? 15.727 -8.961 -6.27 1 93.31 23 GLN B O 1
ATOM 1565 N N . ALA B 1 24 ? 16.938 -10.844 -6.281 1 94.62 24 ALA B N 1
ATOM 1566 C CA . ALA B 1 24 ? 17.172 -10.781 -7.719 1 94.62 24 ALA B CA 1
ATOM 1567 C C . ALA B 1 24 ? 15.859 -10.891 -8.492 1 94.62 24 ALA B C 1
ATOM 1569 O O . ALA B 1 24 ? 15.664 -10.203 -9.5 1 94.62 24 ALA B O 1
ATOM 1570 N N . GLU B 1 25 ? 15.023 -11.727 -8.039 1 96.31 25 GLU B N 1
ATOM 1571 C CA . GLU B 1 25 ? 13.742 -11.93 -8.711 1 96.31 25 GLU B CA 1
ATOM 1572 C C . GLU B 1 25 ? 12.836 -10.711 -8.547 1 96.31 25 GLU B C 1
ATOM 1574 O O . GLU B 1 25 ? 12.094 -10.352 -9.469 1 96.31 25 GLU B O 1
ATOM 1579 N N . GLN B 1 26 ? 12.891 -10.047 -7.402 1 94.44 26 GLN B N 1
ATOM 1580 C CA . GLN B 1 26 ? 12.133 -8.82 -7.188 1 94.44 26 GLN B CA 1
ATOM 1581 C C . GLN B 1 26 ? 12.664 -7.684 -8.055 1 94.44 26 GLN B C 1
ATOM 1583 O O . GLN B 1 26 ? 11.891 -6.855 -8.547 1 94.44 26 GLN B O 1
ATOM 1588 N N . ILE B 1 27 ? 13.945 -7.645 -8.227 1 93.06 27 ILE B N 1
ATOM 1589 C CA . ILE B 1 27 ? 14.547 -6.645 -9.102 1 93.06 27 ILE B CA 1
ATOM 1590 C C . ILE B 1 27 ? 14.078 -6.867 -10.539 1 93.06 27 ILE B C 1
ATOM 1592 O O . ILE B 1 27 ? 13.703 -5.914 -11.227 1 93.06 27 ILE B O 1
ATOM 1596 N N . ALA B 1 28 ? 14.094 -8.133 -10.977 1 95.06 28 ALA B N 1
ATOM 1597 C CA . ALA B 1 28 ? 13.609 -8.461 -12.312 1 95.06 28 ALA B CA 1
ATOM 1598 C C . ALA B 1 28 ? 12.156 -8.047 -12.484 1 95.06 28 ALA B C 1
ATOM 1600 O O . ALA B 1 28 ? 11.773 -7.508 -13.531 1 95.06 28 ALA B O 1
ATOM 1601 N N . ASN B 1 29 ? 11.375 -8.281 -11.453 1 96.69 29 ASN B N 1
ATOM 1602 C CA . ASN B 1 29 ? 9.969 -7.891 -11.5 1 96.69 29 ASN B CA 1
ATOM 1603 C C . ASN B 1 29 ? 9.812 -6.375 -11.578 1 96.69 29 ASN B C 1
ATOM 1605 O O . ASN B 1 29 ? 8.938 -5.879 -12.289 1 96.69 29 ASN B O 1
ATOM 1609 N N . LYS B 1 30 ? 10.594 -5.719 -10.828 1 94.88 30 LYS B N 1
ATOM 1610 C CA . LYS B 1 30 ? 10.555 -4.258 -10.852 1 94.88 30 LYS B CA 1
ATOM 1611 C C . LYS B 1 30 ? 10.766 -3.73 -12.273 1 94.88 30 LYS B C 1
ATOM 1613 O O . LYS B 1 30 ? 10.07 -2.814 -12.711 1 94.88 30 LYS B O 1
ATOM 1618 N N . HIS B 1 31 ? 11.672 -4.289 -12.977 1 94.62 31 HIS B N 1
ATOM 1619 C CA . HIS B 1 31 ? 11.945 -3.893 -14.359 1 94.62 31 HIS B CA 1
ATOM 1620 C C . HIS B 1 31 ? 10.75 -4.191 -15.258 1 94.62 31 HIS B C 1
ATOM 1622 O O . HIS B 1 31 ? 10.383 -3.369 -16.109 1 94.62 31 HIS B O 1
ATOM 1628 N N . TRP B 1 32 ? 10.234 -5.285 -15.047 1 96.69 32 TRP B N 1
ATOM 1629 C CA . TRP B 1 32 ? 9.062 -5.641 -15.852 1 96.69 32 TRP B CA 1
ATOM 1630 C C . TRP B 1 32 ? 7.918 -4.664 -15.602 1 96.69 32 TRP B C 1
ATOM 1632 O O . TRP B 1 32 ? 7.289 -4.184 -16.547 1 96.69 32 TRP B O 1
ATOM 1642 N N . MET B 1 33 ? 7.629 -4.379 -14.344 1 96.56 33 MET B N 1
ATOM 1643 C CA . MET B 1 33 ? 6.531 -3.488 -13.984 1 96.56 33 MET B CA 1
ATOM 1644 C C . MET B 1 33 ? 6.73 -2.105 -14.602 1 96.56 33 MET B C 1
ATOM 1646 O O . MET B 1 33 ? 5.77 -1.48 -15.055 1 96.56 33 MET B O 1
ATOM 1650 N N . GLN B 1 34 ? 7.922 -1.683 -14.516 1 94.81 34 GLN B N 1
ATOM 1651 C CA . GLN B 1 34 ? 8.203 -0.386 -15.125 1 94.81 34 GLN B CA 1
ATOM 1652 C C . GLN B 1 34 ? 7.863 -0.389 -16.609 1 94.81 34 GLN B C 1
ATOM 1654 O O . GLN B 1 34 ? 7.215 0.537 -17.109 1 94.81 34 GLN B O 1
ATOM 1659 N N . ARG B 1 35 ? 8.297 -1.372 -17.328 1 94.62 35 ARG B N 1
ATOM 1660 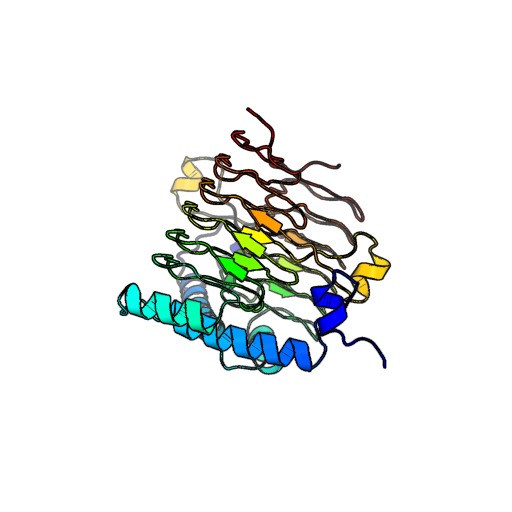C CA . ARG B 1 35 ? 7.988 -1.488 -18.75 1 94.62 35 ARG B CA 1
ATOM 1661 C C . ARG B 1 35 ? 6.484 -1.562 -18.984 1 94.62 35 ARG B C 1
ATOM 1663 O O . ARG B 1 35 ? 5.953 -0.891 -19.859 1 94.62 35 ARG B O 1
ATOM 1670 N N . TYR B 1 36 ? 5.887 -2.369 -18.156 1 97.06 36 TYR B N 1
ATOM 1671 C CA . TYR B 1 36 ? 4.449 -2.561 -18.312 1 97.06 36 TYR B CA 1
ATOM 1672 C C . TYR B 1 36 ? 3.697 -1.26 -18.062 1 97.06 36 TYR B C 1
ATOM 1674 O O . TYR B 1 36 ? 2.812 -0.89 -18.844 1 97.06 36 TYR B O 1
ATOM 1682 N N . ASN B 1 37 ? 4.09 -0.582 -17.047 1 96 37 ASN B N 1
ATOM 1683 C CA . ASN B 1 37 ? 3.389 0.632 -16.641 1 96 37 ASN B CA 1
ATOM 1684 C C . ASN B 1 37 ? 3.705 1.8 -17.562 1 96 37 ASN B C 1
ATOM 1686 O O . ASN B 1 37 ? 2.969 2.787 -17.609 1 96 37 ASN B O 1
ATOM 1690 N N . ASP B 1 38 ? 4.68 1.702 -18.328 1 93.19 38 ASP B N 1
ATOM 1691 C CA . ASP B 1 38 ? 5.047 2.732 -19.297 1 93.19 38 ASP B CA 1
ATOM 1692 C C . ASP B 1 38 ? 4.512 2.393 -20.688 1 93.19 38 ASP B C 1
ATOM 1694 O O . ASP B 1 38 ? 4.863 3.049 -21.672 1 93.19 38 ASP B O 1
ATOM 1698 N N . SER B 1 39 ? 3.658 1.419 -20.797 1 92.56 39 SER B N 1
ATOM 1699 C CA . SER B 1 39 ? 3.24 0.921 -22.109 1 92.56 39 SER B CA 1
ATOM 1700 C C . SER B 1 39 ? 1.908 1.529 -22.531 1 92.56 39 SER B C 1
ATOM 1702 O O . SER B 1 39 ? 1.1 0.87 -23.188 1 92.56 39 SER B O 1
ATOM 1704 N N . ALA B 1 40 ? 1.655 2.697 -22.125 1 84.19 40 ALA B N 1
ATOM 1705 C CA . ALA B 1 40 ? 0.372 3.332 -22.422 1 84.19 40 ALA B CA 1
ATOM 1706 C C . ALA B 1 40 ? 0.139 3.445 -23.922 1 84.19 40 ALA B C 1
ATOM 1708 O O . ALA B 1 40 ? -1.006 3.486 -24.375 1 84.19 40 ALA B O 1
ATOM 1709 N N . ASP B 1 41 ? 1.146 3.404 -24.656 1 90.88 41 ASP B N 1
ATOM 1710 C CA . ASP B 1 41 ? 1.05 3.605 -26.094 1 90.88 41 ASP B CA 1
ATOM 1711 C C . ASP B 1 41 ? 0.801 2.285 -26.828 1 90.88 41 ASP B C 1
ATOM 1713 O O . ASP B 1 41 ? 0.483 2.275 -28.016 1 90.88 41 ASP B O 1
ATOM 1717 N N . LEU B 1 42 ? 0.919 1.197 -26.141 1 91.12 42 LEU B N 1
ATOM 1718 C CA . LEU B 1 42 ? 0.768 -0.111 -26.766 1 91.12 42 LEU B CA 1
ATOM 1719 C C . LEU B 1 42 ? -0.704 -0.502 -26.859 1 91.12 42 LEU B C 1
ATOM 1721 O O . LEU B 1 42 ? -1.499 -0.152 -25.984 1 91.12 42 LEU B O 1
ATOM 1725 N N . LEU B 1 43 ? -0.956 -1.322 -27.844 1 91.69 43 LEU B N 1
ATOM 1726 C CA . LEU B 1 43 ? -2.279 -1.92 -28 1 91.69 43 LEU B CA 1
ATOM 1727 C C . LEU B 1 43 ? -2.492 -3.029 -26.969 1 91.69 43 LEU B C 1
ATOM 1729 O O . LEU B 1 43 ? -1.528 -3.594 -26.453 1 91.69 43 LEU B O 1
ATOM 1733 N N . ASN B 1 44 ? -3.725 -3.395 -26.781 1 91.81 44 ASN B N 1
ATOM 1734 C CA . ASN B 1 44 ? -4.086 -4.41 -25.797 1 91.81 44 ASN B CA 1
ATOM 1735 C C . ASN B 1 44 ? -3.396 -5.742 -26.094 1 91.81 44 ASN B C 1
ATOM 1737 O O . ASN B 1 44 ? -2.951 -6.43 -25.172 1 91.81 44 ASN B O 1
ATOM 1741 N N . GLU B 1 45 ? -3.322 -6.07 -27.281 1 92.75 45 GLU B N 1
ATOM 1742 C CA . GLU B 1 45 ? -2.719 -7.344 -27.656 1 92.75 45 GLU B CA 1
ATOM 1743 C C . GLU B 1 45 ? -1.242 -7.391 -27.281 1 92.75 45 GLU B C 1
ATOM 1745 O O . GLU B 1 45 ? -0.747 -8.422 -26.812 1 92.75 45 GLU B O 1
ATOM 1750 N N . GLN B 1 46 ? -0.593 -6.289 -27.531 1 94.94 46 GLN B N 1
ATOM 1751 C CA . GLN B 1 46 ? 0.817 -6.199 -27.172 1 94.94 46 GLN B CA 1
ATOM 1752 C C . GLN B 1 46 ? 1 -6.258 -25.656 1 94.94 46 GLN B C 1
ATOM 1754 O O . GLN B 1 46 ? 1.912 -6.922 -25.156 1 94.94 46 GLN B O 1
ATOM 1759 N N . ARG B 1 47 ? 0.176 -5.613 -24.984 1 96.19 47 ARG B N 1
ATOM 1760 C CA . ARG B 1 47 ? 0.24 -5.645 -23.531 1 96.19 47 ARG B CA 1
ATOM 1761 C C . ARG B 1 47 ? -0.084 -7.039 -23 1 96.19 47 ARG B C 1
ATOM 1763 O O . ARG B 1 47 ? 0.521 -7.496 -22.031 1 96.19 47 ARG B O 1
ATOM 1770 N N . HIS B 1 48 ? -1.02 -7.648 -23.641 1 97.88 48 HIS B N 1
ATOM 1771 C CA . HIS B 1 48 ? -1.355 -9.016 -23.266 1 97.88 48 HIS B CA 1
ATOM 1772 C C . HIS B 1 48 ? -0.143 -9.938 -23.406 1 97.88 48 HIS B C 1
ATOM 1774 O O . HIS B 1 48 ? 0.083 -10.797 -22.547 1 97.88 48 HIS B O 1
ATOM 1780 N N . ALA B 1 49 ? 0.611 -9.805 -24.422 1 97.94 49 ALA B N 1
ATOM 1781 C CA . ALA B 1 49 ? 1.808 -10.617 -24.641 1 97.94 49 ALA B CA 1
ATOM 1782 C C . ALA B 1 49 ? 2.807 -10.43 -23.5 1 97.94 49 ALA B C 1
ATOM 1784 O O . ALA B 1 49 ? 3.512 -11.367 -23.125 1 97.94 49 ALA B O 1
ATOM 1785 N N . MET B 1 50 ? 2.895 -9.219 -22.969 1 97.94 50 MET B N 1
ATOM 1786 C CA . MET B 1 50 ? 3.766 -8.953 -21.828 1 97.94 50 MET B CA 1
ATOM 1787 C C . MET B 1 50 ? 3.309 -9.734 -20.609 1 97.94 50 MET B C 1
ATOM 1789 O O . MET B 1 50 ? 4.137 -10.234 -19.844 1 97.94 50 MET B O 1
ATOM 1793 N N . LEU B 1 51 ? 1.997 -9.781 -20.391 1 98.44 51 LEU B N 1
ATOM 1794 C CA . LEU B 1 51 ? 1.449 -10.555 -19.281 1 98.44 51 LEU B CA 1
ATOM 1795 C C . LEU B 1 51 ? 1.789 -12.031 -19.438 1 98.44 51 LEU B C 1
ATOM 1797 O O . LEU B 1 51 ? 2.221 -12.672 -18.469 1 98.44 51 LEU B O 1
ATOM 1801 N N . VAL B 1 52 ? 1.588 -12.57 -20.625 1 98.56 52 VAL B N 1
ATOM 1802 C CA . VAL B 1 52 ? 1.853 -13.977 -20.922 1 98.56 52 VAL B CA 1
ATOM 1803 C C . VAL B 1 52 ? 3.322 -14.289 -20.656 1 98.56 52 VAL B C 1
ATOM 1805 O O . VAL B 1 52 ? 3.646 -15.352 -20.109 1 98.56 52 VAL B O 1
ATOM 1808 N N . GLU B 1 53 ? 4.199 -13.391 -20.938 1 97.69 53 GLU B N 1
ATOM 1809 C CA . GLU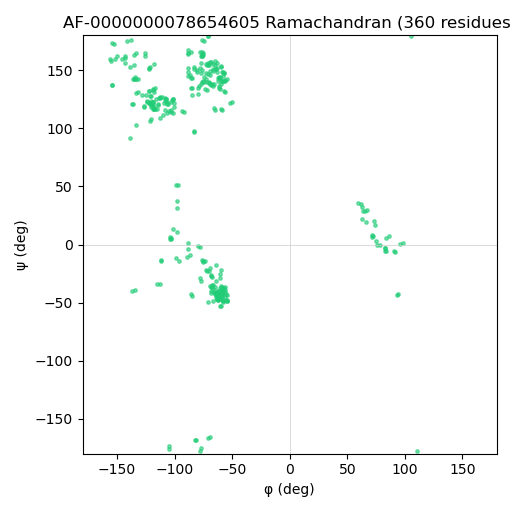 B 1 53 ? 5.637 -13.555 -20.766 1 97.69 53 GLU B CA 1
ATOM 1810 C C . GLU B 1 53 ? 6.012 -13.625 -19.297 1 97.69 53 GLU B C 1
ATOM 1812 O O . GLU B 1 53 ? 6.961 -14.312 -18.922 1 97.69 53 GLU B O 1
ATOM 1817 N N . HIS B 1 54 ? 5.23 -13.047 -18.469 1 98.31 54 HIS B N 1
ATOM 1818 C CA . HIS B 1 54 ? 5.723 -12.75 -17.125 1 98.31 54 HIS B CA 1
ATOM 1819 C C . HIS B 1 54 ? 4.957 -13.531 -16.062 1 98.31 54 HIS B C 1
ATOM 1821 O O . HIS B 1 54 ? 5.523 -13.922 -15.047 1 98.31 54 HIS B O 1
ATOM 1827 N N . PHE B 1 55 ? 3.656 -13.758 -16.281 1 98.75 55 PHE B N 1
ATOM 1828 C CA . PHE B 1 55 ? 2.828 -14.43 -15.289 1 98.75 55 PHE B CA 1
ATOM 1829 C C . PHE B 1 55 ? 2.879 -15.945 -15.477 1 98.75 55 PHE B C 1
ATOM 1831 O O . PHE B 1 55 ? 3.395 -16.438 -16.484 1 98.75 55 PHE B O 1
ATOM 1838 N N . ALA B 1 56 ? 2.414 -16.688 -14.438 1 98.69 5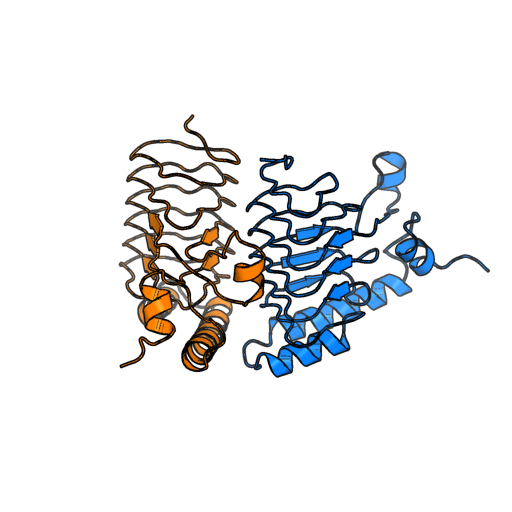6 ALA B N 1
ATOM 1839 C CA . ALA B 1 56 ? 2.412 -18.141 -14.492 1 98.69 56 ALA B CA 1
ATOM 1840 C C . ALA B 1 56 ? 1.521 -18.656 -15.625 1 98.69 56 ALA B C 1
ATOM 1842 O O . ALA B 1 56 ? 1.894 -19.562 -16.359 1 98.69 56 ALA B O 1
ATOM 1843 N N . ARG B 1 57 ? 0.341 -18.062 -15.703 1 98.62 57 ARG B N 1
ATOM 1844 C CA . ARG B 1 57 ? -0.633 -18.391 -16.75 1 98.62 57 ARG B CA 1
ATOM 1845 C C . ARG B 1 57 ? -1.562 -17.219 -17.016 1 98.62 57 ARG B C 1
ATOM 1847 O O . ARG B 1 57 ? -2.02 -16.547 -16.078 1 98.62 57 ARG B O 1
ATOM 1854 N N . VAL B 1 58 ? -1.794 -17 -18.312 1 98.81 58 VAL B N 1
ATOM 1855 C CA . VAL B 1 58 ? -2.723 -15.953 -18.719 1 98.81 58 VAL B CA 1
ATOM 1856 C C . VAL B 1 58 ? -3.635 -16.469 -19.828 1 98.81 58 VAL B C 1
ATOM 1858 O O . VAL B 1 58 ? -3.156 -16.922 -20.875 1 98.81 58 VAL B O 1
ATOM 1861 N N . GLY B 1 59 ? -4.914 -16.422 -19.531 1 98.75 59 GLY B N 1
ATOM 1862 C CA . GLY B 1 59 ? -5.879 -16.844 -20.547 1 98.75 59 GLY B CA 1
ATOM 1863 C C . GLY B 1 59 ? -6.078 -15.805 -21.641 1 98.75 59 GLY B C 1
ATOM 1864 O O . GLY B 1 59 ? -5.703 -14.641 -21.469 1 98.75 59 GLY B O 1
ATOM 1865 N N . PRO B 1 60 ? -6.637 -16.219 -22.766 1 98.5 60 PRO B N 1
ATOM 1866 C CA . PRO B 1 60 ? -6.887 -15.273 -23.859 1 98.5 60 PRO B CA 1
ATOM 1867 C C . PRO B 1 60 ? -7.832 -14.141 -23.453 1 98.5 60 PRO B C 1
ATOM 1869 O O . PRO B 1 60 ? -8.758 -14.359 -22.656 1 98.5 60 PRO B O 1
ATOM 1872 N N . GLY B 1 61 ? -7.562 -12.938 -23.969 1 97.81 61 GLY B N 1
ATOM 1873 C CA . GLY B 1 61 ? -8.477 -11.82 -23.797 1 97.81 61 GLY B CA 1
ATOM 1874 C C . GLY B 1 61 ? -8.297 -11.117 -22.453 1 97.81 61 GLY B C 1
ATOM 1875 O O . GLY B 1 61 ? -8.969 -10.117 -22.188 1 97.81 61 GLY B O 1
ATOM 1876 N N . ALA B 1 62 ? -7.445 -11.602 -21.625 1 98.5 62 ALA B N 1
ATOM 1877 C CA . ALA B 1 62 ? -7.195 -10.945 -20.344 1 98.5 62 ALA B CA 1
ATOM 1878 C C . ALA B 1 62 ? -6.555 -9.578 -20.547 1 98.5 62 ALA B C 1
ATOM 1880 O O . ALA B 1 62 ? -5.676 -9.414 -21.391 1 98.5 62 ALA B O 1
ATOM 1881 N N . VAL B 1 63 ? -7.039 -8.602 -19.75 1 98.12 63 VAL B N 1
ATOM 1882 C CA . VAL B 1 63 ? -6.551 -7.227 -19.828 1 98.12 63 VAL B CA 1
ATOM 1883 C C . VAL B 1 63 ? -6.277 -6.699 -18.422 1 98.12 63 VAL B C 1
ATOM 1885 O O . VAL B 1 63 ? -7.105 -6.848 -17.516 1 98.12 63 VAL B O 1
ATOM 1888 N N . ILE B 1 64 ? -5.121 -6.148 -18.234 1 98.25 64 ILE B N 1
ATOM 1889 C CA . ILE B 1 64 ? -4.793 -5.375 -17.047 1 98.25 64 ILE B CA 1
ATOM 1890 C C . ILE B 1 64 ? -4.438 -3.943 -17.438 1 98.25 64 ILE B C 1
ATOM 1892 O O . ILE B 1 64 ? -3.523 -3.723 -18.234 1 98.25 64 ILE B O 1
ATOM 1896 N N . ARG B 1 65 ? -5.117 -2.982 -16.906 1 97.69 65 ARG B N 1
ATOM 1897 C CA . ARG B 1 65 ? -4.809 -1.583 -17.188 1 97.69 65 ARG B CA 1
ATOM 1898 C C . ARG B 1 65 ? -3.699 -1.073 -16.266 1 97.69 65 ARG B C 1
ATOM 1900 O O . ARG B 1 65 ? -3.783 -1.207 -15.047 1 97.69 65 ARG B O 1
ATOM 1907 N N . PRO B 1 66 ? -2.725 -0.501 -16.875 1 97.06 66 PRO B N 1
ATOM 1908 C CA . PRO B 1 66 ? -1.672 0.089 -16.047 1 97.06 66 PRO B CA 1
ATOM 1909 C C . PRO B 1 66 ? -2.121 1.367 -15.352 1 97.06 66 PRO B C 1
ATOM 1911 O O . PRO B 1 66 ? -3.002 2.074 -15.852 1 97.06 66 PRO B O 1
ATOM 1914 N N . PRO B 1 67 ? -1.507 1.783 -14.188 1 97.25 67 PRO B N 1
ATOM 1915 C CA . PRO B 1 67 ? -0.403 1.034 -13.586 1 97.25 67 PRO B CA 1
ATOM 1916 C C . PRO B 1 67 ? -0.876 -0.197 -12.812 1 97.25 67 PRO B C 1
ATOM 1918 O O . PRO B 1 67 ? -2.041 -0.268 -12.414 1 97.25 67 PRO B O 1
ATOM 1921 N N . PHE B 1 68 ? -0.047 -1.202 -12.727 1 98.44 68 PHE B N 1
ATOM 1922 C CA . PHE B 1 68 ? -0.23 -2.465 -12.016 1 98.44 68 PHE B CA 1
ATOM 1923 C C . PHE B 1 68 ? 1.034 -2.848 -11.258 1 98.44 68 PHE B C 1
ATOM 1925 O O . PHE B 1 68 ? 2.146 -2.646 -11.75 1 98.44 68 PHE B O 1
ATOM 1932 N N . TYR B 1 69 ? 0.833 -3.434 -10.039 1 98.5 69 TYR B N 1
ATOM 1933 C CA . TYR B 1 69 ? 1.99 -3.766 -9.219 1 98.5 69 TYR B CA 1
ATOM 1934 C C . TYR B 1 69 ? 1.867 -5.172 -8.641 1 98.5 69 TYR B C 1
ATOM 1936 O O . TYR B 1 69 ? 0.777 -5.598 -8.258 1 98.5 69 TYR B O 1
ATOM 1944 N N . CYS B 1 70 ? 2.955 -5.887 -8.523 1 98.62 70 CYS B N 1
ATOM 1945 C CA . CYS B 1 70 ? 3.02 -7.211 -7.918 1 98.62 70 CYS B CA 1
ATOM 1946 C C . CYS B 1 70 ? 4.418 -7.492 -7.375 1 98.62 70 CYS B C 1
ATOM 1948 O O . CYS B 1 70 ? 5.336 -6.699 -7.574 1 98.62 70 CYS B O 1
ATOM 1950 N N . ASP B 1 71 ? 4.605 -8.578 -6.684 1 97.88 71 ASP B N 1
ATOM 1951 C CA . ASP B 1 71 ? 5.883 -8.898 -6.055 1 97.88 71 ASP B CA 1
ATOM 1952 C C . ASP B 1 71 ? 6.812 -9.617 -7.031 1 97.88 71 ASP B C 1
ATOM 1954 O O . ASP B 1 71 ? 8.016 -9.359 -7.051 1 97.88 71 ASP B O 1
ATOM 1958 N N . TYR B 1 72 ? 6.188 -10.586 -7.797 1 97.94 72 TYR B N 1
ATOM 1959 C CA . TYR B 1 72 ? 7.043 -11.438 -8.617 1 97.94 72 TYR B CA 1
ATOM 1960 C C . TYR B 1 72 ? 6.453 -11.633 -10.008 1 97.94 72 TYR B C 1
ATOM 1962 O O . TYR B 1 72 ? 7.188 -11.719 -10.992 1 97.94 72 TYR B O 1
ATOM 1970 N N . GLY B 1 73 ? 5.195 -11.797 -10.086 1 98.56 73 GLY B N 1
ATOM 1971 C CA . GLY B 1 73 ? 4.52 -12.055 -11.344 1 98.56 73 GLY B CA 1
ATOM 1972 C C . GLY B 1 73 ? 4.324 -13.531 -11.625 1 98.56 73 GLY B C 1
ATOM 1973 O O . GLY B 1 73 ? 3.217 -13.969 -11.961 1 98.56 73 GLY B O 1
ATOM 1974 N N . TYR B 1 74 ? 5.305 -14.367 -11.375 1 98.31 74 TYR B N 1
ATOM 1975 C CA . TYR B 1 74 ? 5.297 -15.75 -11.828 1 98.31 74 TYR B CA 1
ATOM 1976 C C . TYR B 1 74 ? 4.43 -16.609 -10.922 1 98.31 74 TYR B C 1
ATOM 1978 O O . TYR B 1 74 ? 4.254 -17.812 -11.172 1 98.31 74 TYR B O 1
ATOM 1986 N N . ASN B 1 75 ? 3.834 -16.078 -9.891 1 98.62 75 ASN B N 1
ATOM 1987 C CA . ASN B 1 75 ? 2.9 -16.812 -9.055 1 98.62 75 ASN B CA 1
ATOM 1988 C C . ASN B 1 75 ? 1.453 -16.438 -9.344 1 98.62 75 ASN B C 1
ATOM 1990 O O . ASN B 1 75 ? 0.536 -16.875 -8.648 1 98.62 75 ASN B O 1
ATOM 1994 N N . ILE B 1 76 ? 1.207 -15.602 -10.352 1 98.88 76 ILE B N 1
ATOM 1995 C CA . ILE B 1 76 ? -0.125 -15.117 -10.695 1 98.88 76 ILE B CA 1
ATOM 1996 C C . ILE B 1 76 ? -0.663 -15.898 -11.891 1 98.88 76 ILE B C 1
ATOM 1998 O O . ILE B 1 76 ? 0.013 -16.031 -12.914 1 98.88 76 ILE B O 1
ATOM 2002 N N . GLU B 1 77 ? -1.81 -16.469 -11.727 1 98.88 77 GLU B N 1
ATOM 2003 C CA . GLU B 1 77 ? -2.572 -17.094 -12.805 1 98.88 77 GLU B CA 1
ATOM 2004 C C . GLU B 1 77 ? -3.867 -16.344 -13.078 1 98.88 77 GLU B C 1
ATOM 2006 O O . GLU B 1 77 ? -4.68 -16.141 -12.172 1 98.88 77 GLU B O 1
ATOM 2011 N N . ILE B 1 78 ? -4.074 -15.969 -14.297 1 98.69 78 ILE B N 1
ATOM 2012 C CA . ILE B 1 78 ? -5.27 -15.242 -14.703 1 98.69 78 ILE B CA 1
ATOM 2013 C C . ILE B 1 78 ? -5.996 -16.016 -15.805 1 98.69 78 ILE B C 1
ATOM 2015 O O . ILE B 1 78 ? -5.379 -16.453 -16.766 1 98.69 78 ILE B O 1
ATOM 2019 N N . GLY B 1 79 ? -7.309 -16.188 -15.648 1 98.88 79 GLY B N 1
ATOM 2020 C CA . GLY B 1 79 ? -8.125 -16.891 -16.625 1 98.88 79 GLY B CA 1
ATOM 2021 C C . GLY B 1 79 ? -8.445 -16.047 -17.844 1 98.88 79 GLY B C 1
ATOM 2022 O O . GLY B 1 79 ? -7.949 -14.938 -17.984 1 98.88 79 GLY B O 1
ATOM 2023 N N . ALA B 1 80 ? -9.258 -16.641 -18.766 1 98.88 80 ALA B N 1
ATOM 2024 C CA . ALA B 1 80 ? -9.672 -15.984 -20 1 98.88 80 ALA B CA 1
ATOM 2025 C C . ALA B 1 80 ? -10.625 -14.828 -19.719 1 98.88 80 ALA B C 1
ATOM 2027 O O . ALA B 1 80 ? -11.477 -14.922 -18.828 1 98.88 80 ALA B O 1
ATOM 2028 N N . ASN B 1 81 ? -10.445 -13.719 -20.406 1 98.69 81 ASN B N 1
ATOM 2029 C CA . ASN B 1 81 ? -11.367 -12.578 -20.453 1 98.69 81 ASN B CA 1
ATOM 2030 C C . ASN B 1 81 ? -11.477 -11.906 -19.078 1 98.69 81 ASN B C 1
ATOM 2032 O O . ASN B 1 81 ? -12.547 -11.43 -18.703 1 98.69 81 ASN B O 1
ATOM 2036 N N . VAL B 1 82 ? -10.453 -12.016 -18.359 1 98.88 82 VAL B N 1
ATOM 2037 C CA . VAL B 1 82 ? -10.383 -11.281 -17.094 1 98.88 82 VAL B CA 1
ATOM 2038 C C . VAL B 1 82 ? -10.016 -9.82 -17.375 1 98.88 82 VAL B C 1
ATOM 2040 O O . VAL B 1 82 ? -9.141 -9.539 -18.203 1 98.88 82 VAL B O 1
ATOM 2043 N N . PHE B 1 83 ? -10.711 -8.961 -16.688 1 98.88 83 PHE B N 1
ATOM 2044 C CA . PHE B 1 83 ? -10.422 -7.531 -16.766 1 98.88 83 PHE B CA 1
ATOM 2045 C C . PHE B 1 83 ? -10.016 -6.984 -15.406 1 98.88 83 PHE B C 1
ATOM 2047 O O . PHE B 1 83 ? -10.742 -7.148 -14.422 1 98.88 83 PHE B O 1
ATOM 2054 N N . ILE B 1 84 ? -8.836 -6.395 -15.32 1 98.81 84 ILE B N 1
ATOM 2055 C CA . ILE B 1 84 ? -8.336 -5.75 -14.117 1 98.81 84 ILE B CA 1
ATOM 2056 C C . ILE B 1 84 ? -8.086 -4.27 -14.383 1 98.81 84 ILE B C 1
ATOM 2058 O O . ILE B 1 84 ? -7.281 -3.92 -15.25 1 98.81 84 ILE B O 1
ATOM 2062 N N . ASN B 1 85 ? -8.742 -3.377 -13.656 1 98.69 85 ASN B N 1
ATOM 2063 C CA . ASN B 1 85 ? -8.703 -1.935 -13.875 1 98.69 85 ASN B CA 1
ATOM 2064 C C . ASN B 1 85 ? -7.457 -1.306 -13.266 1 98.69 85 ASN B C 1
ATOM 2066 O O . ASN B 1 85 ? -6.48 -2.004 -12.977 1 98.69 85 ASN B O 1
ATOM 2070 N N . PHE B 1 86 ? -7.328 0.001 -13.148 1 98.5 86 PHE B N 1
ATOM 2071 C CA . PHE B 1 86 ? -6.148 0.796 -12.836 1 98.5 86 PHE B CA 1
ATOM 2072 C C . PHE B 1 86 ? -5.723 0.583 -11.391 1 98.5 86 PHE B C 1
ATOM 2074 O O . PHE B 1 86 ? -6.566 0.443 -10.5 1 98.5 86 PHE B O 1
ATOM 2081 N N . ASN B 1 87 ? -4.375 0.621 -11.148 1 98.5 87 ASN B N 1
ATOM 2082 C CA . ASN B 1 87 ? -3.76 0.812 -9.844 1 98.5 87 ASN B CA 1
ATOM 2083 C C . ASN B 1 87 ? -4.023 -0.374 -8.922 1 98.5 87 ASN B C 1
ATOM 2085 O O . ASN B 1 87 ? -4.191 -0.201 -7.711 1 98.5 87 ASN B O 1
ATOM 2089 N N . CYS B 1 88 ? -4.168 -1.566 -9.477 1 98.88 88 CYS B N 1
ATOM 2090 C CA . CYS B 1 88 ? -4.332 -2.771 -8.672 1 98.88 88 CYS B CA 1
ATOM 2091 C C . CYS B 1 88 ? -2.984 -3.312 -8.219 1 98.88 88 CYS B C 1
ATOM 2093 O O . CYS B 1 88 ? -1.959 -3.051 -8.844 1 98.88 88 CYS B O 1
ATOM 2095 N N . VAL B 1 89 ? -3.004 -3.982 -7.059 1 98.88 89 VAL B N 1
ATOM 2096 C CA . VAL B 1 89 ? -1.829 -4.621 -6.473 1 98.88 89 VAL B CA 1
ATOM 2097 C C . VAL B 1 89 ? -2.121 -6.098 -6.207 1 98.88 89 VAL B C 1
ATOM 2099 O O . VAL B 1 89 ? -3.148 -6.434 -5.613 1 98.88 89 VAL B O 1
ATOM 2102 N N . ILE B 1 90 ? -1.289 -7.012 -6.648 1 98.88 90 ILE B N 1
ATOM 2103 C CA . ILE B 1 90 ? -1.311 -8.422 -6.277 1 98.88 90 ILE B CA 1
ATOM 2104 C C . ILE B 1 90 ? 0.024 -8.805 -5.645 1 98.88 90 ILE B C 1
ATOM 2106 O O . ILE B 1 90 ? 1.045 -8.891 -6.332 1 98.88 90 ILE B O 1
ATOM 2110 N N . LEU B 1 91 ? 0.066 -9 -4.324 1 98.75 91 LEU B N 1
ATOM 2111 C CA . LEU B 1 91 ? 1.264 -9.508 -3.66 1 98.75 91 LEU B CA 1
ATOM 2112 C C . LEU B 1 91 ? 1.333 -11.023 -3.744 1 98.75 91 LEU B C 1
ATOM 2114 O O . LEU B 1 91 ? 0.787 -11.727 -2.887 1 98.75 91 LEU B O 1
ATOM 2118 N N . ASP B 1 92 ? 2.064 -11.547 -4.711 1 98.38 92 ASP B N 1
ATOM 2119 C CA . ASP B 1 92 ? 2.014 -12.953 -5.105 1 98.38 92 ASP B CA 1
ATOM 2120 C C . ASP B 1 92 ? 3.135 -13.75 -4.445 1 98.38 92 ASP B C 1
ATOM 2122 O O . ASP B 1 92 ? 3.873 -14.469 -5.117 1 98.38 92 ASP B O 1
ATOM 2126 N N . ILE B 1 93 ? 3.367 -13.711 -3.059 1 94.44 93 ILE B N 1
ATOM 2127 C CA . ILE B 1 93 ? 4.289 -14.539 -2.287 1 94.44 93 ILE B CA 1
ATOM 2128 C C . ILE B 1 93 ? 3.898 -16 -2.418 1 94.44 93 ILE B C 1
ATOM 2130 O O . ILE B 1 93 ? 4.762 -16.875 -2.48 1 94.44 93 ILE B O 1
ATOM 2134 N N . CYS B 1 94 ? 2.793 -16.484 -2.398 1 95.81 94 CYS B N 1
ATOM 2135 C CA . CYS B 1 94 ? 2.17 -17.734 -2.799 1 95.81 94 CYS B CA 1
ATOM 2136 C C . CYS B 1 94 ? 1.355 -17.562 -4.074 1 95.81 94 CYS B C 1
ATOM 2138 O O . CYS B 1 94 ? 1.498 -16.562 -4.77 1 95.81 94 CYS B O 1
ATOM 2140 N N . SER B 1 95 ? 0.64 -18.688 -4.402 1 97.88 95 SER B N 1
ATOM 2141 C CA . SER B 1 95 ? -0.125 -18.656 -5.645 1 97.88 95 SER B CA 1
ATOM 2142 C C . SER B 1 95 ? -1.369 -17.781 -5.5 1 97.88 95 SER B C 1
ATOM 2144 O O . SER B 1 95 ? -2.041 -17.812 -4.469 1 97.88 95 SER B O 1
ATOM 2146 N N . VAL B 1 96 ? -1.614 -16.891 -6.508 1 98.81 96 VAL B N 1
ATOM 2147 C CA . VAL B 1 96 ? -2.861 -16.141 -6.668 1 98.81 96 VAL B CA 1
ATOM 2148 C C . VAL B 1 96 ? -3.52 -16.516 -7.992 1 98.81 96 VAL B C 1
ATOM 2150 O O . VAL B 1 96 ? -2.945 -16.312 -9.062 1 98.81 96 VAL B O 1
ATOM 2153 N N . SER B 1 97 ? -4.688 -17.094 -7.918 1 98.94 97 SER B N 1
ATOM 2154 C CA . SER B 1 97 ? -5.387 -17.516 -9.125 1 98.94 97 SER B CA 1
ATOM 2155 C C . SER B 1 97 ? -6.723 -16.797 -9.273 1 98.94 97 SER B C 1
ATOM 2157 O O . SER B 1 97 ? -7.48 -16.672 -8.312 1 98.94 97 SER B O 1
ATOM 2159 N N . ILE B 1 98 ? -6.992 -16.281 -10.461 1 98.94 98 ILE B N 1
ATOM 2160 C CA . ILE B 1 98 ? -8.234 -15.594 -10.82 1 98.94 98 ILE B CA 1
ATOM 2161 C C . ILE B 1 98 ? -8.891 -16.312 -11.992 1 98.94 98 ILE B C 1
ATOM 2163 O O . ILE B 1 98 ? -8.297 -16.453 -13.062 1 98.94 98 ILE B O 1
ATOM 2167 N N . GLY B 1 99 ? -10.102 -16.766 -11.82 1 98.94 99 GLY B N 1
ATOM 2168 C CA . GLY B 1 99 ? -10.805 -17.547 -12.82 1 98.94 99 GLY B CA 1
ATOM 2169 C C . GLY B 1 99 ? -11.305 -16.703 -13.992 1 98.94 99 GLY B C 1
ATOM 2170 O O . GLY B 1 99 ? -11.188 -15.484 -13.977 1 98.94 99 GLY B O 1
ATOM 2171 N N . ASP B 1 100 ? -11.883 -17.422 -14.992 1 98.94 100 ASP B N 1
ATOM 2172 C CA . ASP B 1 100 ? -12.336 -16.797 -16.234 1 98.94 100 ASP B CA 1
ATOM 2173 C C . ASP B 1 100 ? -13.414 -15.758 -15.961 1 98.94 100 ASP B C 1
ATOM 2175 O O . ASP B 1 100 ? -14.211 -15.906 -15.039 1 98.94 100 ASP B O 1
ATOM 2179 N N . ASP B 1 101 ? -13.391 -14.672 -16.719 1 98.94 101 ASP B N 1
ATOM 2180 C CA . ASP B 1 101 ? -14.5 -13.734 -16.891 1 98.94 101 ASP B CA 1
ATOM 2181 C C . ASP B 1 101 ? -14.688 -12.883 -15.641 1 98.94 101 ASP B C 1
ATOM 2183 O O . ASP B 1 101 ? -15.781 -12.383 -15.383 1 98.94 101 ASP B O 1
ATOM 2187 N N . CYS B 1 102 ? -13.664 -12.797 -14.828 1 98.94 102 CYS B N 1
ATOM 2188 C CA . CYS B 1 102 ? -13.719 -11.922 -13.664 1 98.94 102 CYS B CA 1
ATOM 2189 C C . CYS B 1 102 ? -13.594 -10.461 -14.078 1 98.94 102 CYS B C 1
ATOM 2191 O O . CYS B 1 102 ? -12.898 -10.141 -15.047 1 98.94 102 CYS B O 1
ATOM 2193 N N . GL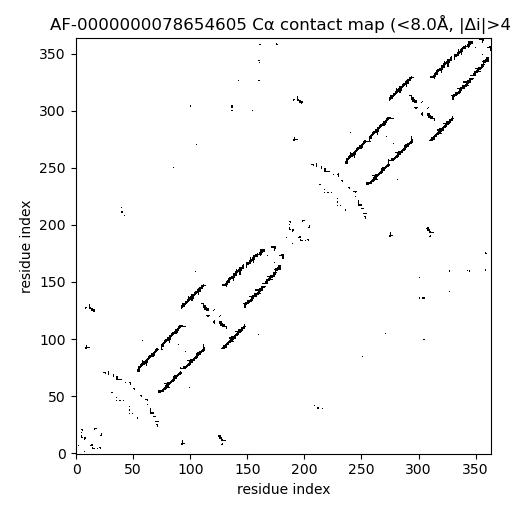N B 1 103 ? -14.297 -9.57 -13.398 1 98.94 103 GLN B N 1
ATOM 2194 C CA . GLN B 1 103 ? -14.227 -8.117 -13.523 1 98.94 103 GLN B CA 1
ATOM 2195 C C . GLN B 1 103 ? -13.75 -7.477 -12.219 1 98.94 103 GLN B C 1
ATOM 2197 O O . GLN B 1 103 ? -14.445 -7.535 -11.203 1 98.94 103 GLN B O 1
ATOM 2202 N N . ILE B 1 104 ? -12.625 -6.859 -12.297 1 98.94 104 ILE B N 1
ATOM 2203 C CA . ILE B 1 104 ? -11.984 -6.336 -11.094 1 98.94 104 ILE B CA 1
ATOM 2204 C C . ILE B 1 104 ? -11.82 -4.82 -11.211 1 98.94 104 ILE B C 1
ATOM 2206 O O . ILE B 1 104 ? -11.141 -4.332 -12.117 1 98.94 104 ILE B O 1
ATOM 2210 N N . GLY B 1 105 ? -12.414 -4.074 -10.32 1 98.94 105 GLY B N 1
ATOM 2211 C CA . GLY B 1 105 ? -12.406 -2.621 -10.328 1 98.94 105 GLY B CA 1
ATOM 2212 C C . GLY B 1 105 ? -11.055 -2.029 -9.977 1 98.94 105 GLY B C 1
ATOM 2213 O O . GLY B 1 105 ? -10.086 -2.76 -9.766 1 98.94 105 GLY B O 1
ATOM 2214 N N . PRO B 1 106 ? -10.992 -0.652 -9.992 1 98.88 106 PRO B N 1
ATOM 2215 C CA . PRO B 1 106 ? -9.711 0.016 -9.75 1 98.88 106 PRO B CA 1
ATOM 2216 C C . PRO B 1 106 ? -9.25 -0.097 -8.297 1 98.88 106 PRO B C 1
ATOM 2218 O O . PRO B 1 106 ? -10.086 -0.114 -7.387 1 98.88 106 PRO B O 1
ATOM 2221 N N . ALA B 1 107 ? -7.926 -0.171 -8.109 1 98.81 107 ALA B N 1
ATOM 2222 C CA . ALA B 1 107 ? -7.27 -0.069 -6.805 1 98.81 107 ALA B CA 1
ATOM 2223 C C . ALA B 1 107 ? -7.637 -1.252 -5.914 1 98.81 107 ALA B C 1
ATOM 2225 O O . ALA B 1 107 ? -7.598 -1.146 -4.688 1 98.81 107 ALA B O 1
ATOM 2226 N N . VAL B 1 108 ? -8.117 -2.361 -6.543 1 98.94 108 VAL B N 1
ATOM 2227 C CA . VAL B 1 108 ? -8.281 -3.605 -5.797 1 98.94 108 VAL B CA 1
ATOM 2228 C C . VAL B 1 108 ? -6.914 -4.152 -5.406 1 98.94 108 VAL B C 1
ATOM 2230 O O . VAL B 1 108 ? -5.953 -4.059 -6.176 1 98.94 108 VAL B O 1
ATOM 2233 N N . GLN B 1 109 ? -6.82 -4.641 -4.188 1 98.94 109 GLN B N 1
ATOM 2234 C CA . GLN B 1 109 ? -5.594 -5.246 -3.686 1 98.94 109 GLN B CA 1
ATOM 2235 C C . GLN B 1 109 ? -5.824 -6.695 -3.268 1 98.94 109 GLN B C 1
ATOM 2237 O O . GLN B 1 109 ? -6.766 -6.992 -2.527 1 98.94 109 GLN B O 1
ATOM 2242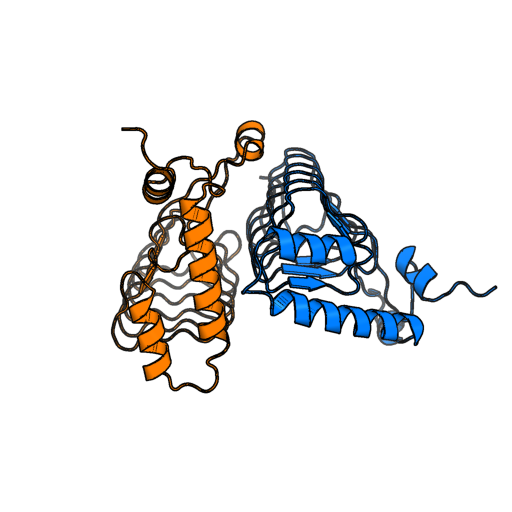 N N . ILE B 1 110 ? -5.012 -7.637 -3.77 1 98.94 110 ILE B N 1
ATOM 2243 C CA . ILE B 1 110 ? -5.047 -9.055 -3.43 1 98.94 110 ILE B CA 1
ATOM 2244 C C . ILE B 1 110 ? -3.721 -9.461 -2.789 1 98.94 110 ILE B C 1
ATOM 2246 O O . ILE B 1 110 ? -2.668 -9.398 -3.43 1 98.94 110 ILE B O 1
ATOM 2250 N N . TYR B 1 111 ? -3.809 -9.922 -1.513 1 98.62 111 TYR B N 1
ATOM 2251 C CA . TYR B 1 111 ? -2.586 -10.211 -0.771 1 98.62 111 TYR B CA 1
ATOM 2252 C C . TYR B 1 111 ? -2.402 -11.711 -0.581 1 98.62 111 TYR B C 1
ATOM 2254 O O . TYR B 1 111 ? -3.254 -12.375 0.01 1 98.62 111 TYR B O 1
ATOM 2262 N N . GLY B 1 112 ? -1.288 -12.195 -1.071 1 98.06 112 GLY B N 1
ATOM 2263 C CA . GLY B 1 112 ? -0.816 -13.508 -0.665 1 98.06 112 GLY B CA 1
ATOM 2264 C C . GLY B 1 112 ? 0.201 -13.453 0.459 1 98.06 112 GLY B C 1
ATOM 2265 O O . GLY B 1 112 ? 0.542 -14.484 1.044 1 98.06 112 GLY B O 1
ATOM 2266 N N . ALA B 1 113 ? 0.7 -12.305 0.697 1 97.56 113 ALA B N 1
ATOM 2267 C CA . ALA B 1 113 ? 1.75 -12.07 1.686 1 97.56 113 ALA B CA 1
ATOM 2268 C C . ALA B 1 113 ? 1.158 -11.867 3.076 1 97.56 113 ALA B C 1
ATOM 2270 O O . ALA B 1 113 ? 0.096 -11.258 3.223 1 97.56 113 ALA B O 1
ATOM 2271 N N . ASP B 1 114 ? 1.806 -12.344 4.074 1 96.88 114 ASP B N 1
ATOM 2272 C CA . ASP B 1 114 ? 1.438 -12.18 5.477 1 96.88 114 ASP B CA 1
ATOM 2273 C C . ASP B 1 114 ? 2.676 -12.023 6.355 1 96.88 114 ASP B C 1
ATOM 2275 O O . ASP B 1 114 ? 3.799 -12.242 5.898 1 96.88 114 ASP B O 1
ATOM 2279 N N . HIS B 1 115 ? 2.527 -11.422 7.484 1 97.06 115 HIS B N 1
ATOM 2280 C CA . HIS B 1 115 ? 3.572 -11.305 8.492 1 97.06 115 HIS B CA 1
ATOM 2281 C C . HIS B 1 115 ? 3.162 -11.992 9.797 1 97.06 115 HIS B C 1
ATOM 2283 O O . HIS B 1 115 ? 1.972 -12.094 10.094 1 97.06 115 HIS B O 1
ATOM 2289 N N . PRO B 1 116 ? 4.184 -12.422 10.609 1 96.69 116 PRO B N 1
ATOM 2290 C CA . PRO B 1 116 ? 3.857 -13.031 11.906 1 96.69 116 PRO B CA 1
ATOM 2291 C C . PRO B 1 116 ? 3.139 -12.062 12.844 1 96.69 116 PRO B C 1
ATOM 2293 O O . PRO B 1 116 ? 3.486 -10.875 12.898 1 96.69 116 PRO B O 1
ATOM 2296 N N . ARG B 1 117 ? 2.133 -12.57 13.602 1 96.12 117 ARG B N 1
ATOM 2297 C CA . ARG B 1 117 ? 1.426 -11.766 14.594 1 96.12 117 ARG B CA 1
ATOM 2298 C C . ARG B 1 117 ? 2.25 -11.617 15.867 1 96.12 117 ARG B C 1
ATOM 2300 O O . ARG B 1 117 ? 2.148 -10.609 16.562 1 96.12 117 ARG B O 1
ATOM 2307 N N . ASP B 1 118 ? 3.068 -12.625 16.125 1 96.81 118 ASP B N 1
ATOM 2308 C CA . ASP B 1 118 ? 4 -12.539 17.234 1 96.81 118 ASP B CA 1
ATOM 2309 C C . ASP B 1 118 ? 5.055 -11.461 17 1 96.81 118 ASP B C 1
ATOM 2311 O O . ASP B 1 118 ? 5.82 -11.539 16.031 1 96.81 118 ASP B O 1
ATOM 2315 N N . PRO B 1 119 ? 5.098 -10.461 17.828 1 97 119 PRO B N 1
ATOM 2316 C CA . PRO B 1 119 ? 5.973 -9.32 17.547 1 97 119 PRO B CA 1
ATOM 2317 C C . PRO B 1 119 ? 7.453 -9.703 17.547 1 97 119 PRO B C 1
ATOM 2319 O O . PRO B 1 119 ? 8.25 -9.086 16.828 1 97 119 PRO B O 1
ATOM 2322 N N . VAL B 1 120 ? 7.875 -10.656 18.328 1 96.81 120 VAL B N 1
ATOM 2323 C CA . VAL B 1 120 ? 9.273 -11.078 18.359 1 96.81 120 VAL B CA 1
ATOM 2324 C C . VAL B 1 120 ? 9.648 -11.727 17.031 1 96.81 120 VAL B C 1
ATOM 2326 O O . VAL B 1 120 ? 10.672 -11.383 16.438 1 96.81 120 VAL B O 1
ATOM 2329 N N . VAL B 1 121 ? 8.75 -12.664 16.609 1 97 121 VAL B N 1
ATOM 2330 C CA . VAL B 1 121 ? 9 -13.328 15.328 1 97 121 VAL B CA 1
ATOM 2331 C C . VAL B 1 121 ? 8.93 -12.312 14.195 1 97 121 VAL B C 1
ATOM 2333 O O . VAL B 1 121 ? 9.758 -12.328 13.289 1 97 121 VAL B O 1
ATOM 2336 N N . ARG B 1 122 ? 7.961 -11.406 14.195 1 97.12 122 ARG B N 1
ATOM 2337 C CA . ARG B 1 122 ? 7.809 -10.398 13.156 1 97.12 122 ARG B CA 1
ATOM 2338 C C . ARG B 1 122 ? 9.047 -9.516 13.055 1 97.12 122 ARG B C 1
ATOM 2340 O O . ARG B 1 122 ? 9.516 -9.203 11.961 1 97.12 122 ARG B O 1
ATOM 2347 N N . ARG B 1 123 ? 9.641 -9.211 14.156 1 95.81 123 ARG B N 1
ATOM 2348 C CA . ARG B 1 123 ? 10.805 -8.328 14.203 1 95.81 123 ARG B CA 1
ATOM 2349 C C . ARG B 1 123 ? 12.023 -9 13.594 1 95.81 123 ARG B C 1
ATOM 2351 O O . ARG B 1 123 ? 12.969 -8.32 13.164 1 95.81 123 ARG B O 1
ATOM 2358 N N . SER B 1 124 ? 12 -10.312 13.562 1 94.56 124 SER B N 1
ATOM 2359 C CA . SER B 1 124 ? 13.125 -11.047 13 1 94.56 124 SER B CA 1
ATOM 2360 C C . SER B 1 124 ? 13.219 -10.852 11.484 1 94.56 124 SER B C 1
ATOM 2362 O O . SER B 1 124 ? 14.242 -11.164 10.875 1 94.56 124 SER B O 1
ATOM 2364 N N . GLY B 1 125 ? 12.133 -10.453 10.875 1 94.88 125 GLY B N 1
ATOM 2365 C CA . GLY B 1 125 ? 12.109 -10.203 9.438 1 94.88 125 GLY B CA 1
ATOM 2366 C C . GLY B 1 125 ? 11.555 -11.367 8.641 1 94.88 125 GLY B C 1
ATOM 2367 O O . GLY B 1 125 ? 11.5 -11.305 7.41 1 94.88 125 GLY B O 1
ATOM 2368 N N . LEU B 1 126 ? 11.156 -12.391 9.352 1 96.25 126 LEU B N 1
ATOM 2369 C CA . LEU B 1 126 ? 10.555 -13.531 8.664 1 96.25 126 LEU B CA 1
ATOM 2370 C C . LEU B 1 126 ? 9.133 -13.203 8.227 1 96.25 126 LEU B C 1
ATOM 2372 O O . LEU B 1 126 ? 8.391 -12.539 8.953 1 96.25 126 LEU B O 1
ATOM 2376 N N . GLU B 1 127 ? 8.805 -13.672 7.027 1 97.12 127 GLU B N 1
ATOM 2377 C CA . GLU B 1 127 ? 7.48 -13.5 6.441 1 97.12 127 GLU B CA 1
ATOM 2378 C C . GLU B 1 127 ? 6.875 -14.836 6.023 1 97.12 127 GLU B C 1
ATOM 2380 O O . GLU B 1 127 ? 7.578 -15.852 5.969 1 97.12 127 GLU B O 1
ATOM 2385 N N . SER B 1 128 ? 5.582 -14.836 5.773 1 96.94 128 SER B N 1
ATOM 2386 C CA . SER B 1 128 ? 4.883 -16 5.238 1 96.94 128 SER B CA 1
ATOM 2387 C C . SER B 1 128 ? 3.818 -15.586 4.227 1 96.94 128 SER B C 1
ATOM 2389 O O . SER B 1 128 ? 3.672 -14.398 3.924 1 96.94 128 SER B O 1
ATOM 2391 N N . GLY B 1 129 ? 3.223 -16.562 3.643 1 97.25 129 GLY B N 1
ATOM 2392 C CA . GLY B 1 129 ? 2.15 -16.312 2.695 1 97.25 129 GLY B CA 1
ATOM 2393 C C . GLY B 1 129 ? 1.128 -17.422 2.641 1 97.25 129 GLY B C 1
ATOM 2394 O O . GLY B 1 129 ? 1.334 -18.5 3.225 1 97.25 129 GLY B O 1
ATOM 2395 N N . LYS B 1 130 ? 0.002 -17.156 2.113 1 98.25 130 LYS B N 1
ATOM 2396 C CA . LYS B 1 130 ? -1.059 -18.109 1.818 1 98.25 130 LYS B CA 1
ATOM 2397 C C . LYS B 1 130 ? -1.642 -17.875 0.428 1 98.25 130 LYS B C 1
ATOM 2399 O O . LYS B 1 130 ? -1.793 -16.734 -0.002 1 98.25 130 LYS B O 1
ATOM 2404 N N . PRO B 1 131 ? -1.95 -18.969 -0.193 1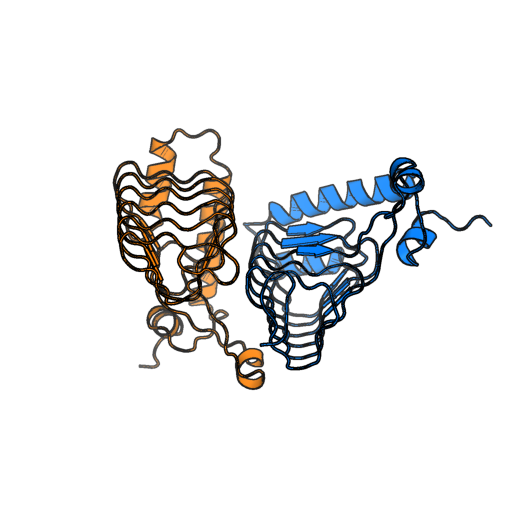 98.62 131 PRO B N 1
ATOM 2405 C CA . PRO B 1 131 ? -2.539 -18.781 -1.522 1 98.62 131 PRO B CA 1
ATOM 2406 C C . PRO B 1 131 ? -3.912 -18.125 -1.476 1 98.62 131 PRO B C 1
ATOM 2408 O O . PRO B 1 131 ? -4.617 -18.219 -0.467 1 98.62 131 PRO B O 1
ATOM 2411 N N . VAL B 1 132 ? -4.277 -17.375 -2.533 1 98.88 132 VAL B N 1
ATOM 2412 C CA . VAL B 1 132 ? -5.598 -16.797 -2.736 1 98.88 132 VAL B CA 1
ATOM 2413 C C . VAL B 1 132 ? -6.219 -17.344 -4.016 1 98.88 132 VAL B C 1
ATOM 2415 O O . VAL B 1 132 ? -5.559 -17.422 -5.055 1 98.88 132 VAL B O 1
ATOM 2418 N N . LYS B 1 133 ? -7.445 -17.719 -3.922 1 98.94 133 LYS B N 1
ATOM 2419 C CA . LYS B 1 133 ? -8.156 -18.266 -5.07 1 98.94 133 LYS B CA 1
ATOM 2420 C C . LYS B 1 133 ? -9.461 -17.516 -5.328 1 98.94 133 LYS B C 1
ATOM 2422 O O . LYS B 1 133 ? -10.344 -17.484 -4.473 1 98.94 133 LYS B O 1
ATOM 2427 N N . ILE B 1 134 ? -9.586 -16.922 -6.488 1 98.94 134 ILE B N 1
ATOM 2428 C CA . ILE B 1 134 ? -10.805 -16.25 -6.949 1 98.94 134 ILE B CA 1
ATOM 2429 C C . ILE B 1 134 ? -11.461 -17.094 -8.047 1 98.94 134 ILE B C 1
ATOM 2431 O O . ILE B 1 134 ? -10.828 -17.391 -9.062 1 98.94 134 ILE B O 1
ATOM 2435 N N . GLY B 1 135 ? -12.656 -17.469 -7.902 1 98.94 135 GLY B N 1
ATOM 2436 C CA . GLY B 1 135 ? -13.375 -18.297 -8.859 1 98.94 135 GLY B CA 1
ATOM 2437 C C . GLY B 1 135 ? -13.672 -17.578 -10.164 1 98.94 135 GLY B C 1
ATOM 2438 O O . GLY B 1 135 ? -13.047 -16.562 -10.484 1 98.94 135 GLY B O 1
ATOM 2439 N N . ARG B 1 136 ? -14.602 -18.203 -10.969 1 98.94 136 ARG B N 1
ATOM 2440 C CA . ARG B 1 136 ? -14.977 -17.672 -12.273 1 98.94 136 ARG B CA 1
ATOM 2441 C C . ARG B 1 136 ? -16.109 -16.641 -12.148 1 98.94 136 ARG B C 1
ATOM 2443 O O . ARG B 1 136 ? -16.969 -16.766 -11.273 1 98.94 136 ARG B O 1
ATOM 2450 N N . ASN B 1 137 ? -16.047 -15.664 -13 1 98.94 137 ASN B N 1
ATOM 2451 C CA . ASN B 1 137 ? -17.125 -14.688 -13.148 1 98.94 137 ASN B CA 1
ATOM 2452 C C . ASN B 1 137 ? -17.406 -13.945 -11.844 1 98.94 137 ASN B C 1
ATOM 2454 O O . ASN B 1 137 ? -18.562 -13.711 -11.484 1 98.94 137 ASN B O 1
ATOM 2458 N N . VAL B 1 138 ? -16.422 -13.695 -11.125 1 98.94 138 VAL B N 1
ATOM 2459 C CA . VAL B 1 138 ? -16.5 -12.898 -9.898 1 98.94 138 VAL B CA 1
ATOM 2460 C C . VAL B 1 138 ? -16.391 -11.414 -10.234 1 98.94 138 VAL B C 1
ATOM 2462 O O . VAL B 1 138 ? -15.555 -11.023 -11.055 1 98.94 138 VAL B O 1
ATOM 2465 N N . TRP B 1 139 ? -17.234 -10.57 -9.656 1 98.94 139 TRP B N 1
ATOM 2466 C CA . TRP B 1 139 ? -17.141 -9.117 -9.742 1 98.94 139 TRP B CA 1
ATOM 2467 C C . TRP B 1 139 ? -16.625 -8.531 -8.438 1 98.94 139 TRP B C 1
ATOM 2469 O O . TRP B 1 139 ? -17.266 -8.664 -7.387 1 98.94 139 TRP B O 1
ATOM 2479 N N . ILE B 1 140 ? -15.469 -7.945 -8.508 1 98.94 140 ILE B N 1
ATOM 2480 C CA . ILE B 1 140 ? -14.859 -7.312 -7.34 1 98.94 140 ILE B CA 1
ATOM 2481 C C . ILE B 1 140 ? -14.898 -5.797 -7.496 1 98.94 140 ILE B C 1
ATOM 2483 O O . ILE B 1 140 ? -14.227 -5.238 -8.367 1 98.94 140 ILE B O 1
ATOM 2487 N N . GLY B 1 141 ? -15.625 -5.121 -6.629 1 98.88 141 GLY B N 1
ATOM 2488 C CA . GLY B 1 141 ? -15.727 -3.672 -6.672 1 98.88 141 GLY B CA 1
ATOM 2489 C C . GLY B 1 141 ? -14.422 -2.969 -6.344 1 98.88 141 GLY B C 1
ATOM 2490 O O . GLY B 1 141 ? -13.578 -3.521 -5.641 1 98.88 141 GLY B O 1
ATOM 2491 N N . GLY B 1 142 ? -14.344 -1.769 -6.859 1 98.75 142 GLY B N 1
ATOM 2492 C CA . GLY B 1 142 ? -13.109 -1.008 -6.703 1 98.75 142 GLY B CA 1
ATOM 2493 C C . GLY B 1 142 ? -12.719 -0.792 -5.254 1 98.75 142 GLY B C 1
ATOM 2494 O O . GLY B 1 142 ? -13.586 -0.575 -4.402 1 98.75 142 GLY B O 1
ATOM 2495 N N . GLY B 1 143 ? -11.367 -0.799 -5.02 1 98.69 143 GLY B N 1
ATOM 2496 C CA . GLY B 1 143 ? -10.836 -0.485 -3.699 1 98.69 143 GLY B CA 1
ATOM 2497 C C . GLY B 1 143 ? -10.953 -1.637 -2.719 1 98.69 143 GLY B C 1
ATOM 2498 O O . GLY B 1 143 ? -10.555 -1.516 -1.561 1 98.69 143 GLY B O 1
ATOM 2499 N N . ALA B 1 144 ? -11.523 -2.771 -3.141 1 98.88 144 ALA B N 1
ATOM 2500 C CA . ALA B 1 144 ? -11.633 -3.912 -2.236 1 98.88 144 ALA B CA 1
ATOM 2501 C C . ALA B 1 144 ? -10.266 -4.531 -1.958 1 98.88 144 ALA B C 1
ATOM 2503 O O . ALA B 1 144 ? -9.344 -4.391 -2.76 1 98.88 144 ALA B O 1
ATOM 2504 N N . ILE B 1 145 ? -10.148 -5.188 -0.795 1 98.94 145 ILE B N 1
ATOM 2505 C CA . ILE B 1 145 ? -8.938 -5.883 -0.374 1 98.94 145 ILE B CA 1
ATOM 2506 C C . ILE B 1 145 ? -9.266 -7.34 -0.056 1 98.94 145 ILE B C 1
ATOM 2508 O O . ILE B 1 145 ? -10.148 -7.625 0.75 1 98.94 145 ILE B O 1
ATOM 2512 N N . ILE B 1 146 ? -8.594 -8.25 -0.74 1 98.94 146 ILE B N 1
ATOM 2513 C CA . ILE B 1 146 ? -8.703 -9.68 -0.461 1 98.94 146 ILE B CA 1
ATOM 2514 C C . ILE B 1 146 ? -7.488 -10.148 0.332 1 98.94 146 ILE B C 1
ATOM 2516 O O . ILE B 1 146 ? -6.352 -10.016 -0.126 1 98.94 146 ILE B O 1
ATOM 2520 N N . LEU B 1 147 ? -7.711 -10.781 1.522 1 98.75 147 LEU B N 1
ATOM 2521 C CA . LEU B 1 147 ? -6.613 -11.117 2.426 1 98.75 147 LEU B CA 1
ATOM 2522 C C . LEU B 1 147 ? -6.031 -12.484 2.092 1 98.75 147 LEU B C 1
ATOM 2524 O O . LEU B 1 147 ? -6.629 -13.25 1.327 1 98.75 147 LEU B O 1
ATOM 2528 N N . PRO B 1 148 ? -4.844 -12.789 2.676 1 98.69 148 PRO B N 1
ATOM 2529 C CA . PRO B 1 148 ? -4.18 -14.062 2.373 1 98.69 148 PRO B CA 1
ATOM 2530 C C . PRO B 1 148 ? -5.016 -15.273 2.77 1 98.69 148 PRO B C 1
ATOM 2532 O O . PRO B 1 148 ? -5.645 -15.273 3.832 1 98.69 148 PRO B O 1
ATOM 2535 N N . GLY B 1 149 ? -5.066 -16.266 1.901 1 98.62 149 GLY B N 1
ATOM 2536 C CA . GLY B 1 149 ? -5.703 -17.531 2.223 1 98.62 149 GLY B CA 1
ATOM 2537 C C . GLY B 1 149 ? -7.168 -17.578 1.831 1 98.62 149 GLY B C 1
ATOM 2538 O O . GLY B 1 149 ? -7.812 -18.625 1.938 1 98.62 149 GLY B O 1
ATOM 2539 N N . VAL B 1 150 ? -7.738 -16.453 1.368 1 98.88 150 VAL B N 1
ATOM 2540 C CA . VAL B 1 150 ? -9.164 -16.359 1.079 1 98.88 150 VAL B CA 1
ATOM 2541 C C . VAL B 1 150 ? -9.469 -17.062 -0.241 1 98.88 150 VAL B C 1
ATOM 2543 O O . VAL B 1 150 ? -8.719 -16.922 -1.212 1 98.88 150 VAL B O 1
ATOM 2546 N N . THR B 1 151 ? -10.523 -17.734 -0.262 1 98.94 151 THR B N 1
ATOM 2547 C CA . THR B 1 151 ? -11.133 -18.281 -1.474 1 98.94 151 THR B CA 1
ATOM 2548 C C . THR B 1 151 ? -12.461 -17.594 -1.763 1 98.94 151 THR B C 1
ATOM 2550 O O . THR B 1 151 ? -13.32 -17.484 -0.883 1 98.94 151 THR B O 1
ATOM 2553 N N . VAL B 1 152 ? -12.625 -17.078 -2.969 1 98.94 152 VAL B N 1
ATOM 2554 C CA . VAL B 1 152 ? -13.883 -16.484 -3.426 1 98.94 152 VAL B CA 1
ATOM 2555 C C . VAL B 1 152 ? -14.547 -17.406 -4.441 1 98.94 152 VAL B C 1
ATOM 2557 O O . VAL B 1 152 ? -13.953 -17.75 -5.465 1 98.94 152 VAL B O 1
ATOM 2560 N N . GLY B 1 153 ? -15.758 -17.766 -4.191 1 98.88 153 GLY B N 1
ATOM 2561 C CA . GLY B 1 153 ? -16.469 -18.703 -5.051 1 98.88 153 GLY B CA 1
ATOM 2562 C C . GLY B 1 153 ? -16.953 -18.078 -6.344 1 98.88 153 GLY B C 1
ATOM 2563 O O . GLY B 1 153 ? -17.031 -16.859 -6.453 1 98.88 153 GLY B O 1
ATOM 2564 N N . ASP B 1 154 ? -17.344 -19 -7.312 1 98.88 154 ASP B N 1
ATOM 2565 C CA . ASP B 1 154 ? -17.828 -18.562 -8.617 1 98.88 154 ASP B CA 1
ATOM 2566 C C . ASP B 1 154 ? -19.016 -17.609 -8.469 1 98.88 154 ASP B C 1
ATOM 2568 O O . ASP B 1 154 ? -19.828 -17.75 -7.551 1 98.88 154 ASP B O 1
ATOM 2572 N N . ASP B 1 155 ? -19.062 -16.609 -9.297 1 98.88 155 ASP B N 1
ATOM 2573 C CA . ASP B 1 155 ? -20.234 -15.75 -9.477 1 98.88 155 ASP B CA 1
ATOM 2574 C C . ASP B 1 155 ? -20.438 -14.844 -8.266 1 98.88 155 ASP B C 1
ATOM 2576 O O . ASP B 1 155 ? -21.484 -14.195 -8.148 1 98.88 155 ASP B O 1
ATOM 2580 N N . ALA B 1 156 ? -19.531 -14.797 -7.348 1 98.94 156 ALA B N 1
ATOM 2581 C CA . ALA B 1 156 ? -19.656 -13.938 -6.176 1 98.94 156 ALA B CA 1
ATOM 2582 C C . ALA B 1 156 ? -19.484 -12.469 -6.551 1 98.94 156 ALA B C 1
ATOM 2584 O O . ALA B 1 156 ? -18.891 -12.156 -7.59 1 98.94 156 ALA B O 1
ATOM 2585 N N . ILE B 1 157 ? -20.031 -11.594 -5.738 1 98.94 157 ILE B N 1
ATOM 2586 C CA . ILE B 1 157 ? -19.859 -10.148 -5.855 1 98.94 157 ILE B CA 1
ATOM 2587 C C . ILE B 1 157 ? -19.25 -9.594 -4.57 1 98.94 157 ILE B C 1
ATOM 2589 O O . ILE B 1 157 ? -19.781 -9.812 -3.48 1 98.94 157 ILE B O 1
ATOM 2593 N N . ILE B 1 158 ? -18.141 -8.984 -4.688 1 98.88 158 ILE B N 1
ATOM 2594 C CA . ILE B 1 158 ? -17.516 -8.266 -3.584 1 98.88 158 ILE B CA 1
ATOM 2595 C C . ILE B 1 158 ? -17.781 -6.77 -3.721 1 98.88 158 ILE B C 1
ATOM 2597 O O . ILE B 1 158 ? -17.375 -6.148 -4.703 1 98.88 158 ILE B O 1
ATOM 2601 N N . GLY B 1 159 ? -18.391 -6.172 -2.729 1 98.69 159 GLY B N 1
ATOM 2602 C CA . GLY B 1 159 ? -18.672 -4.742 -2.754 1 98.69 159 GLY B CA 1
ATOM 2603 C C . GLY B 1 159 ? -17.422 -3.889 -2.744 1 98.69 159 GLY B C 1
ATOM 2604 O O . GLY B 1 159 ? -16.391 -4.297 -2.201 1 98.69 159 GLY B O 1
ATOM 2605 N N . ALA B 1 160 ? -17.594 -2.695 -3.363 1 98.62 160 ALA B N 1
ATOM 2606 C CA . ALA B 1 160 ? -16.469 -1.753 -3.391 1 98.62 160 ALA B CA 1
ATOM 2607 C C . ALA B 1 160 ? -16 -1.419 -1.978 1 98.62 160 ALA B C 1
ATOM 2609 O O . ALA B 1 160 ? -16.812 -1.268 -1.064 1 98.62 160 ALA B O 1
ATOM 2610 N N . GLY B 1 161 ? -14.641 -1.321 -1.866 1 98.44 161 GLY B N 1
ATOM 2611 C CA . GLY B 1 161 ? -14.055 -0.908 -0.603 1 98.44 161 GLY B CA 1
ATOM 2612 C C . GLY B 1 161 ? -14.094 -1.991 0.458 1 98.44 161 GLY B C 1
ATOM 2613 O O . GLY B 1 161 ? -13.656 -1.776 1.59 1 98.44 161 GLY B O 1
ATOM 2614 N N . SER B 1 162 ? -14.578 -3.172 0.134 1 98.69 162 SER B N 1
ATOM 2615 C CA . SER B 1 162 ? -14.711 -4.238 1.121 1 98.69 162 SER B CA 1
ATOM 2616 C C . SER B 1 162 ? -13.352 -4.82 1.492 1 98.69 162 SER B C 1
ATOM 2618 O O . SER B 1 162 ? -12.422 -4.812 0.68 1 98.69 162 SER B O 1
ATOM 2620 N N . VAL B 1 163 ? -13.242 -5.242 2.717 1 98.81 163 VAL B N 1
ATOM 2621 C CA . VAL B 1 163 ? -12.102 -6.035 3.158 1 98.81 163 VAL B CA 1
ATOM 2622 C C . VAL B 1 163 ? -12.547 -7.469 3.428 1 98.81 163 VAL B C 1
ATOM 2624 O O . VAL B 1 163 ? -13.25 -7.738 4.402 1 98.81 163 VAL B O 1
ATOM 2627 N N . VAL B 1 164 ? -12.086 -8.383 2.58 1 98.81 164 VAL B N 1
ATOM 2628 C CA . VAL B 1 164 ? -12.508 -9.773 2.65 1 98.81 164 VAL B CA 1
ATOM 2629 C C . VAL B 1 164 ? -11.516 -10.57 3.496 1 98.81 164 VAL B C 1
ATOM 2631 O O . VAL B 1 164 ? -10.383 -10.805 3.082 1 98.81 164 VAL B O 1
ATOM 2634 N N . THR B 1 165 ? -12.008 -11.086 4.656 1 97.94 165 THR B N 1
ATOM 2635 C CA . THR B 1 165 ? -11.141 -11.734 5.629 1 97.94 165 THR B CA 1
ATOM 2636 C C . THR B 1 165 ? -11.43 -13.227 5.699 1 97.94 165 THR B C 1
ATOM 2638 O O . THR B 1 165 ? -10.68 -13.984 6.32 1 97.94 165 THR B O 1
ATOM 2641 N N . ARG B 1 166 ? -12.562 -13.617 5.113 1 97.94 166 ARG B N 1
ATOM 2642 C CA . ARG B 1 166 ? -12.984 -15.016 5.105 1 97.94 166 ARG B CA 1
ATOM 2643 C C . ARG B 1 166 ? -13.469 -15.43 3.721 1 97.94 166 ARG B C 1
ATOM 2645 O O . ARG B 1 166 ? -13.781 -14.578 2.885 1 97.94 166 ARG B O 1
ATOM 2652 N N . ASP B 1 167 ? -13.516 -16.688 3.59 1 98.81 167 ASP B N 1
ATOM 2653 C CA . ASP B 1 167 ? -13.961 -17.234 2.312 1 98.81 167 ASP B CA 1
ATOM 2654 C C . ASP B 1 167 ? -15.359 -16.719 1.953 1 98.81 167 ASP B C 1
ATOM 2656 O O . ASP B 1 167 ? -16.188 -16.5 2.836 1 98.81 167 ASP B O 1
ATOM 2660 N N . VAL B 1 168 ? -15.609 -16.562 0.652 1 98.81 168 VAL B N 1
ATOM 2661 C CA . VAL B 1 168 ? -16.891 -16.109 0.114 1 98.81 168 VAL B CA 1
ATOM 2662 C C . VAL B 1 168 ? -17.531 -17.234 -0.703 1 98.81 168 VAL B C 1
ATOM 2664 O O . VAL B 1 168 ? -16.969 -17.688 -1.704 1 98.81 168 VAL B O 1
ATOM 2667 N N . PRO B 1 169 ? -18.703 -17.672 -0.307 1 98.56 169 PRO B N 1
ATOM 2668 C CA . PRO B 1 169 ? -19.375 -18.734 -1.067 1 98.56 169 PRO B CA 1
ATOM 2669 C C . PRO B 1 169 ? -19.719 -18.312 -2.492 1 98.56 169 PRO B C 1
ATOM 2671 O O . PRO B 1 169 ? -19.922 -17.125 -2.758 1 98.56 169 PRO B O 1
ATOM 2674 N N . ALA B 1 170 ? -19.844 -19.359 -3.338 1 98.69 170 ALA B N 1
ATOM 2675 C CA . ALA B 1 170 ? -20.281 -19.125 -4.711 1 98.69 170 ALA B CA 1
ATOM 2676 C C . ALA B 1 170 ? -21.625 -18.406 -4.734 1 98.69 170 ALA B C 1
ATOM 2678 O O . ALA B 1 170 ? -22.516 -18.734 -3.949 1 98.69 170 ALA B O 1
ATOM 2679 N N . GLY B 1 171 ? -21.641 -17.391 -5.52 1 98.5 171 GLY B N 1
ATOM 2680 C CA . GLY B 1 171 ? -22.906 -16.688 -5.746 1 98.5 171 GLY B CA 1
ATOM 2681 C C . GLY B 1 171 ? -23.219 -15.664 -4.676 1 98.5 171 GLY B C 1
ATOM 2682 O O . GLY B 1 171 ? -24.172 -14.898 -4.805 1 98.5 171 GLY B O 1
ATOM 2683 N N . ALA B 1 172 ? -22.469 -15.555 -3.641 1 98.56 172 ALA B N 1
ATOM 2684 C CA . ALA B 1 172 ? -22.766 -14.648 -2.531 1 98.56 172 ALA B CA 1
ATOM 2685 C C . ALA B 1 172 ? -22.344 -13.219 -2.869 1 98.56 172 ALA B C 1
ATOM 2687 O O . ALA B 1 172 ? -21.438 -13 -3.676 1 98.56 172 ALA B O 1
ATOM 2688 N N . THR B 1 173 ? -23.031 -12.297 -2.354 1 98.69 173 THR B N 1
ATOM 2689 C CA . THR B 1 173 ? -22.641 -10.891 -2.342 1 98.69 173 THR B CA 1
ATOM 2690 C C . THR B 1 173 ? -22.203 -10.469 -0.944 1 98.69 173 THR B C 1
ATOM 2692 O O . THR B 1 173 ? -22.953 -10.617 0.021 1 98.69 173 THR B O 1
ATOM 2695 N N . VAL B 1 174 ? -20.969 -10 -0.823 1 98.56 174 VAL B N 1
ATOM 2696 C CA . VAL B 1 174 ? -20.469 -9.547 0.471 1 98.56 174 VAL B CA 1
ATOM 2697 C C . VAL B 1 174 ? -20.016 -8.094 0.366 1 98.56 174 VAL B C 1
ATOM 2699 O O . VAL B 1 174 ? -19.641 -7.629 -0.715 1 98.56 174 VAL B O 1
ATOM 2702 N N . MET B 1 175 ? -20.078 -7.309 1.458 1 98 175 MET B N 1
ATOM 2703 C CA . MET B 1 175 ? -19.578 -5.934 1.501 1 98 175 MET B CA 1
ATOM 2704 C C . MET B 1 175 ? -19.234 -5.527 2.93 1 98 175 MET B C 1
ATOM 2706 O O . MET B 1 175 ? -19.672 -6.16 3.887 1 98 175 MET B O 1
ATOM 2710 N N . GLY B 1 176 ? -18.359 -4.492 2.977 1 96.94 176 GLY B N 1
ATOM 2711 C CA . GLY B 1 176 ? -18.031 -3.918 4.27 1 96.94 176 GLY B CA 1
ATOM 2712 C C . GLY B 1 176 ? -16.609 -4.199 4.707 1 96.94 176 GLY B C 1
ATOM 2713 O O . GLY B 1 176 ? -15.852 -4.84 3.982 1 96.94 176 GLY B O 1
ATOM 2714 N N . ASN B 1 177 ? -16.234 -3.734 5.961 1 96.5 177 ASN B N 1
ATOM 2715 C CA . ASN B 1 177 ? -14.914 -3.869 6.59 1 96.5 177 ASN B CA 1
ATOM 2716 C C . ASN B 1 177 ? -15.039 -4.219 8.07 1 96.5 177 ASN B C 1
ATOM 2718 O O . ASN B 1 177 ? -15.172 -3.328 8.914 1 96.5 177 ASN B O 1
ATOM 2722 N N . PRO B 1 178 ? -15.031 -5.508 8.305 1 95.88 178 PRO B N 1
ATOM 2723 C CA . PRO B 1 178 ? -14.836 -6.648 7.402 1 95.88 178 PRO B CA 1
ATOM 2724 C C . PRO B 1 178 ? -16.078 -6.953 6.562 1 95.88 178 PRO B C 1
ATOM 2726 O O . PRO B 1 178 ? -17.188 -6.57 6.934 1 95.88 178 PRO B O 1
ATOM 2729 N N . ALA B 1 179 ? -15.773 -7.617 5.426 1 96.44 179 ALA B N 1
ATOM 2730 C CA . ALA B 1 179 ? -16.859 -7.973 4.516 1 96.44 179 ALA B CA 1
ATOM 2731 C C . ALA B 1 179 ? -17.766 -9.031 5.137 1 96.44 179 ALA B C 1
ATOM 2733 O O . ALA B 1 179 ? -17.281 -10.008 5.715 1 96.44 179 ALA B O 1
ATOM 2734 N N . ARG B 1 180 ? -19.016 -8.82 4.957 1 95.62 180 ARG B N 1
ATOM 2735 C CA . ARG B 1 180 ? -20.062 -9.742 5.387 1 95.62 180 ARG B CA 1
ATOM 2736 C C . ARG B 1 180 ? -21.109 -9.93 4.297 1 95.62 180 ARG B C 1
ATOM 2738 O O . ARG B 1 180 ? -21.281 -9.062 3.438 1 95.62 180 ARG B O 1
ATOM 2745 N N . ALA B 1 181 ? -21.703 -11.133 4.449 1 94.88 181 ALA B N 1
ATOM 2746 C CA . ALA B 1 181 ? -22.781 -11.391 3.496 1 94.88 181 ALA B CA 1
ATOM 2747 C C . ALA B 1 181 ? -23.906 -10.359 3.635 1 94.88 181 ALA B C 1
ATOM 2749 O O . ALA B 1 181 ? -24.25 -9.953 4.75 1 94.88 181 ALA B O 1
ATOM 2750 N N . GLN B 1 182 ? -24.5 -9.992 2.5 1 87.5 182 GLN B N 1
ATOM 2751 C CA . GLN B 1 182 ? -25.656 -9.094 2.502 1 87.5 182 GLN B CA 1
ATOM 2752 C C . GLN B 1 182 ? -26.938 -9.852 2.779 1 87.5 182 GLN B C 1
ATOM 2754 O O . GLN B 1 182 ? -27.078 -11.023 2.408 1 87.5 182 GLN B O 1
#

Solvent-accessible surface area (backbone atoms only — not comparable to full-atom values): 16815 Å² total; per-residue (Å²): 130,84,78,49,47,64,58,26,28,61,70,38,34,72,19,52,65,78,42,68,69,54,43,52,47,34,53,55,28,51,53,49,38,52,53,57,50,65,41,59,86,52,52,69,70,59,52,33,52,53,45,50,74,46,28,61,38,59,32,65,74,33,45,72,39,62,46,54,47,62,50,50,38,54,34,32,32,40,25,34,44,21,39,36,34,38,54,25,38,39,37,30,51,11,47,32,38,38,27,36,42,19,41,34,33,38,41,25,35,39,32,7,52,46,65,53,83,53,65,70,58,31,70,70,56,39,31,31,22,27,44,25,40,36,32,37,39,23,38,36,28,34,45,16,35,39,41,51,53,29,41,36,26,38,42,16,35,39,33,52,54,11,32,37,80,59,66,40,58,60,58,39,46,29,37,19,75,69,42,37,78,112,128,84,78,48,48,65,57,27,28,57,69,37,34,73,21,53,66,81,41,68,68,55,43,53,47,35,50,54,29,40,47,49,39,53,55,56,46,66,39,79,86,53,53,68,68,59,52,34,52,53,47,51,72,46,29,60,38,60,31,67,75,34,44,72,38,61,44,55,47,61,51,50,40,55,34,33,33,40,24,34,44,19,39,34,36,39,53,25,37,39,36,33,50,9,47,33,38,37,28,37,48,18,42,37,33,39,42,24,33,40,30,9,50,46,68,53,84,51,56,71,57,32,65,71,55,41,31,31,22,26,43,26,41,38,31,35,41,24,38,37,29,36,45,17,34,40,39,51,54,27,38,36,26,39,50,15,35,38,34,57,54,11,27,36,81,58,67,39,57,59,58,39,47,29,37,39,56,66,41,37,76,116

Secondary structure (DSSP, 8-state):
----HHHHHHTT--EETTSHHHHHHHHHHHHHHHHHHT-TTS-HHHHHHHHHHHSSEE-TT-EEPSSEEES-STTEEE-TT-EE-TTEEEE-SS-EEE-TT-EE-TT-EEE-EE--SSHHHHHTTEEEE--EEE-TT-EE-TT-EEPTT-EE-TT-EEPTT-EE-S-B-TT-EEETTTTEE-/-PPPHHHHHHTT--EETTSHHHHHHHHHHHHHHHHHHT-TTS-HHHHHHHHHHHSSEE-TT-EEPSSEEES-STTEEE-TT-EE-TTEEEE-SS-EEE-TT-EE-TT-EEE-EE--SSHHHHHTTEEEE--EEE-SS-EE-TT-EEPTT-EE-TT-EEPTT-EE-S-B-TT-EEEETTEEE-

Nearest PDB structures (foldseek):
  2ic7-assembly1_B  TM=9.880E-01  e=5.224E-22  Geobacillus kaustophilus
  3srt-assembly2_B  TM=9.752E-01  e=2.367E-17  Clostridioides difficile 630
  4egg-assembly1_A  TM=9.586E-01  e=1.687E-16  Staphylococcus aureus subsp. aureus COL
  1kqa-assembly1_A  TM=9.499E-01  e=1.600E-16  Escherichia coli
  3nz2-assembly1_C  TM=9.334E-01  e=1.364E-16  Vibrio cholerae O1 biovar El Tor str. N16961

Organism: NCBI:txid1005395

pLDDT: mean 96.94, std 4.46, range [51.94, 98.94]